Protein AF-B8BYK5-F1 (afdb_monomer_lite)

Sequence (196 aa):
MEVLKSGDAPALVSNLEVMSLLQERMDARQSAETTANNGSDGNTNTNKKGGPFKNRDWIEQAVFDYLKSSPCGSGVKLEEMPSLVERLRRDPSRNTSGTDIQQGYGLTSAETLQVLNHLPTSLVELHVLIEDLENRPGLSYEGVEGSGEEKQTKFLEMISQFVGKEVDGTAVDGEGEEDAENAEMGVKDEPDAMEE

Organism: Thalassiosira pseudonana (NCBI:txid35128)

InterPro domains:
  IPR005574 RNA polymerase subunit Rpb4/RPC9 [PF03874] (13-160)
  IPR010997 HRDC-like superfamily [SSF47819] (11-162)
  IPR038324 Rpb4/RPC9 superfamily [G3DSA:1.20.1250.40] (14-161)
  IPR038846 DNA-directed RNA polymerase III subunit RPC9 [PTHR15561] (10-181)

Foldseek 3Di:
DDDPPPPDDDDDDALLRLLVVLVVVVVVVVVVVVVVVVPDPDDDPDPCPDDPCVVVNVVSVVSNVVSCPALSNAQADPVCLVVLLCQAQDQQVDDDDDDDDRGRQNDDPQLSRQCRRHVDLDPVVNCVSDPPQQPGVQQHDPDDPPPNVVSVVVVSCVSCVRSVHDRPDPDDDDDDDDDDDDDDDDDDDDDDDDDD

Radius of gyration: 28.23 Å; chains: 1; bounding box: 65×85×68 Å

pLDDT: mean 74.15, std 18.79, range [33.53, 95.94]

Secondary structure (DSSP, 8-state):
------SSPPPP--HHHHHHHHHHHHHHHHHHHHHHHHT--S-------S-TTHHHHHHHHHHHHHHHHSGGGSS--GGGHHHHHHHHHS-TT---SSS---------HHHHHHHHHH---SHHHHHHHSTTGGG-TTT--TT-TTHHHHHHHHHHHHHHHHHT--------------------------------

Structure (mmCIF, N/CA/C/O backbone):
data_AF-B8BYK5-F1
#
_entry.id   AF-B8BYK5-F1
#
loop_
_atom_site.group_PDB
_atom_site.id
_atom_site.type_symbol
_atom_site.label_atom_id
_atom_site.label_alt_id
_atom_site.label_comp_id
_atom_site.label_asym_id
_atom_site.label_entity_id
_atom_site.label_seq_id
_atom_site.pdbx_PDB_ins_code
_atom_site.Cartn_x
_atom_site.Cartn_y
_atom_site.Cartn_z
_atom_site.occupancy
_atom_site.B_iso_or_equiv
_atom_site.auth_seq_id
_atom_site.auth_comp_id
_atom_site.auth_asym_id
_atom_site.auth_atom_id
_atom_site.pdbx_PDB_model_num
ATOM 1 N N . MET A 1 1 ? -30.046 13.315 3.981 1.00 59.53 1 MET A N 1
ATOM 2 C CA . MET A 1 1 ? -28.725 13.917 3.722 1.00 59.53 1 MET A CA 1
ATOM 3 C C . MET A 1 1 ? -28.576 13.989 2.220 1.00 59.53 1 MET A C 1
ATOM 5 O O . MET A 1 1 ? -28.654 12.945 1.586 1.00 59.53 1 MET A O 1
ATOM 9 N N . GLU A 1 2 ? -28.464 15.187 1.657 1.00 78.50 2 GLU A N 1
ATOM 10 C CA . GLU A 1 2 ? -28.102 15.330 0.247 1.00 78.50 2 GLU A CA 1
ATOM 11 C C . GLU A 1 2 ? -26.586 15.214 0.130 1.00 78.50 2 GLU A C 1
ATOM 13 O O . GLU A 1 2 ? -25.847 15.870 0.865 1.00 78.50 2 GLU A O 1
ATOM 18 N N . VAL A 1 3 ? -26.125 14.340 -0.762 1.00 74.25 3 VAL A N 1
ATOM 19 C CA . VAL A 1 3 ? -24.709 14.265 -1.110 1.00 74.25 3 VAL A CA 1
ATOM 20 C C . VAL A 1 3 ? -24.430 15.470 -1.993 1.00 74.25 3 VAL A C 1
ATOM 22 O O . VAL A 1 3 ? -24.869 15.517 -3.145 1.00 74.25 3 VAL A O 1
ATOM 25 N N . LEU A 1 4 ? -23.746 16.467 -1.437 1.00 76.88 4 LEU A N 1
ATOM 26 C CA . LEU A 1 4 ? -23.234 17.574 -2.231 1.00 76.88 4 LEU A CA 1
ATOM 27 C C . LEU A 1 4 ? -22.309 16.968 -3.286 1.00 76.88 4 LEU A C 1
ATOM 29 O O . LEU A 1 4 ? -21.366 16.253 -2.950 1.00 76.88 4 LEU A O 1
ATOM 33 N N . LYS A 1 5 ? -22.608 17.204 -4.566 1.00 64.38 5 LYS A N 1
ATOM 34 C CA . LYS A 1 5 ? -21.700 16.852 -5.657 1.00 64.38 5 LYS A CA 1
ATOM 35 C C . LYS A 1 5 ? -20.471 17.744 -5.523 1.00 64.38 5 LYS A C 1
ATOM 37 O O . LYS A 1 5 ? -20.452 18.849 -6.057 1.00 64.38 5 LYS A O 1
ATOM 42 N N . SER A 1 6 ? -19.479 17.289 -4.770 1.00 59.72 6 SER A N 1
ATOM 43 C CA . SER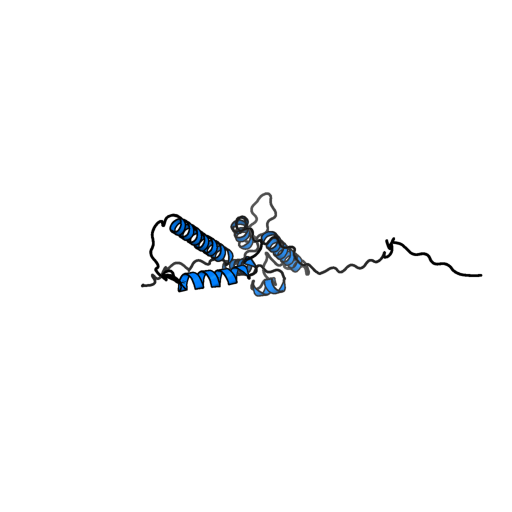 A 1 6 ? -18.146 17.869 -4.805 1.00 59.72 6 SER A CA 1
ATOM 44 C C . SER A 1 6 ? -17.667 17.737 -6.249 1.00 59.72 6 SER A C 1
ATOM 46 O O . SER A 1 6 ? -17.565 16.629 -6.764 1.00 59.72 6 SER A O 1
ATOM 48 N N . GLY A 1 7 ? -17.465 18.862 -6.936 1.00 58.97 7 GLY A N 1
ATOM 49 C CA . GLY A 1 7 ? -16.868 18.876 -8.276 1.00 58.97 7 GLY A CA 1
ATOM 50 C C . GLY A 1 7 ? -15.409 18.405 -8.283 1.00 58.97 7 GLY A C 1
ATOM 51 O O . GLY A 1 7 ? -14.837 18.244 -9.356 1.00 58.97 7 GLY A O 1
ATOM 52 N N . ASP A 1 8 ? -14.833 18.173 -7.102 1.00 62.81 8 ASP A N 1
ATOM 53 C CA . ASP A 1 8 ? -13.519 17.579 -6.913 1.00 62.81 8 ASP A CA 1
ATOM 54 C C . ASP A 1 8 ? -13.576 16.056 -7.011 1.00 62.81 8 ASP A C 1
ATOM 56 O O . ASP A 1 8 ? -14.486 15.401 -6.490 1.00 62.81 8 ASP A O 1
ATOM 60 N N . ALA A 1 9 ? -12.561 15.490 -7.664 1.00 62.94 9 ALA A N 1
ATOM 61 C CA . ALA A 1 9 ? -12.355 14.052 -7.677 1.00 62.94 9 ALA A CA 1
ATOM 62 C C . ALA A 1 9 ? -12.242 13.536 -6.227 1.00 62.94 9 ALA A C 1
ATOM 64 O O . ALA A 1 9 ? -11.541 14.152 -5.417 1.00 62.94 9 ALA A O 1
ATOM 65 N N . PRO A 1 10 ? -12.918 12.428 -5.874 1.00 71.50 10 PRO A N 1
ATOM 66 C CA . PRO A 1 10 ? -12.808 11.850 -4.543 1.00 71.50 10 PRO A CA 1
ATOM 67 C C . PRO A 1 10 ? -11.343 11.540 -4.224 1.00 71.50 10 PRO A C 1
ATOM 69 O O . PRO A 1 10 ? -10.622 10.975 -5.049 1.00 71.50 10 PRO A O 1
ATOM 72 N N . ALA A 1 11 ? -10.906 11.928 -3.025 1.00 81.50 11 ALA A N 1
ATOM 73 C CA . ALA A 1 11 ? -9.552 11.659 -2.570 1.00 81.50 11 ALA A CA 1
ATOM 74 C C . ALA A 1 11 ? -9.340 10.146 -2.434 1.00 81.50 11 ALA A C 1
ATOM 76 O O . ALA A 1 11 ? -10.135 9.448 -1.802 1.00 81.50 11 ALA A O 1
ATOM 77 N N . LEU A 1 12 ? -8.259 9.651 -3.032 1.00 85.62 12 LEU A N 1
ATOM 78 C CA . LEU A 1 12 ? -7.800 8.284 -2.835 1.00 85.62 12 LEU A CA 1
ATOM 79 C C . LEU A 1 12 ? -7.109 8.190 -1.474 1.00 85.62 12 LEU A C 1
ATOM 81 O O . LEU A 1 12 ? -6.233 9.002 -1.183 1.00 85.62 12 LEU A O 1
ATOM 85 N N . VAL A 1 13 ? -7.504 7.207 -0.667 1.00 90.12 13 VAL A N 1
ATOM 86 C CA . VAL A 1 13 ? -6.968 6.973 0.680 1.00 90.12 13 VAL A CA 1
ATOM 87 C C . VAL A 1 13 ? -6.396 5.561 0.733 1.00 90.12 13 VAL A C 1
ATOM 89 O O . VAL A 1 13 ? -7.039 4.615 0.272 1.00 90.12 13 VAL A O 1
ATOM 92 N N . SER A 1 14 ? -5.184 5.422 1.261 1.00 91.88 14 SER A N 1
ATOM 93 C CA . SER A 1 14 ? -4.499 4.137 1.403 1.00 91.88 14 SER A CA 1
ATOM 94 C C . SER A 1 14 ? -5.041 3.310 2.570 1.00 91.88 14 SER A C 1
ATOM 96 O O . SER A 1 14 ? -5.556 3.834 3.560 1.00 91.88 14 SER A O 1
ATOM 98 N N . ASN A 1 15 ? -4.864 1.992 2.482 1.00 93.62 15 ASN A N 1
ATOM 99 C CA . ASN A 1 15 ? -5.200 1.047 3.547 1.00 93.62 15 ASN A CA 1
ATOM 100 C C . ASN A 1 15 ? -4.481 1.385 4.862 1.00 93.62 15 ASN A C 1
ATOM 102 O O . ASN A 1 15 ? -5.062 1.238 5.936 1.00 93.62 15 ASN A O 1
ATOM 106 N N . LEU A 1 16 ? -3.243 1.883 4.779 1.00 91.00 16 LEU A N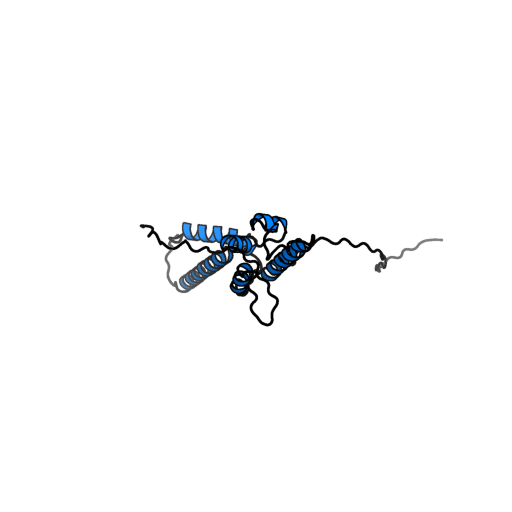 1
ATOM 107 C CA . LEU A 1 16 ? -2.443 2.314 5.928 1.00 91.00 16 LEU A CA 1
ATOM 108 C C . LEU A 1 16 ? -3.062 3.521 6.641 1.00 91.00 16 LEU A C 1
ATOM 110 O O . LEU A 1 16 ? -3.216 3.500 7.861 1.00 91.00 16 LEU A O 1
ATOM 114 N N . GLU A 1 17 ? -3.468 4.544 5.886 1.00 90.81 17 GLU A N 1
ATOM 115 C CA . GLU A 1 17 ? -4.123 5.736 6.436 1.00 90.81 17 GLU A CA 1
ATOM 116 C C . GLU A 1 17 ? -5.463 5.383 7.084 1.00 90.81 17 GLU A C 1
ATOM 118 O O . GLU A 1 17 ? -5.752 5.831 8.194 1.00 90.81 17 GLU A O 1
ATOM 123 N N . VAL A 1 18 ? -6.265 4.533 6.430 1.00 93.75 18 VAL A N 1
ATOM 124 C CA . VAL A 1 18 ? -7.535 4.055 6.998 1.00 93.75 18 VAL A CA 1
ATOM 125 C C . VAL A 1 18 ? -7.287 3.279 8.289 1.00 93.75 18 VAL A C 1
ATOM 127 O O . VAL A 1 18 ? -7.974 3.515 9.281 1.00 93.75 18 VAL A O 1
ATOM 130 N N . MET A 1 19 ? -6.299 2.383 8.310 1.00 93.00 19 MET A N 1
ATOM 131 C CA . MET A 1 19 ? -5.961 1.602 9.499 1.00 93.00 19 MET A CA 1
ATOM 132 C C . MET A 1 19 ? -5.510 2.498 10.660 1.00 93.00 19 MET A C 1
ATOM 134 O O . MET A 1 19 ? -5.990 2.320 11.780 1.00 93.00 19 MET A O 1
ATOM 138 N N . SER A 1 20 ? -4.641 3.479 10.395 1.00 91.12 20 SER A N 1
ATOM 139 C CA . SER A 1 20 ? -4.172 4.451 11.392 1.00 91.12 20 SER A CA 1
ATOM 140 C C . SER A 1 20 ? -5.330 5.276 11.963 1.00 91.12 20 SER A C 1
ATOM 142 O O . SER A 1 20 ? -5.499 5.351 13.181 1.00 91.12 20 SER A O 1
ATOM 144 N N . LEU A 1 21 ? -6.203 5.794 11.094 1.00 93.50 21 LEU A N 1
ATOM 145 C CA . LEU A 1 21 ? -7.376 6.568 11.498 1.00 93.50 21 LEU A CA 1
ATOM 146 C C . LEU A 1 21 ? -8.371 5.733 12.317 1.00 93.50 21 LEU A C 1
ATOM 148 O O . LEU A 1 21 ? -8.957 6.228 13.280 1.00 93.50 21 LEU A O 1
ATOM 152 N N . LEU A 1 22 ? -8.590 4.467 11.951 1.00 94.44 22 LEU A N 1
ATOM 153 C CA . LEU A 1 22 ? -9.459 3.570 12.714 1.00 94.44 22 LEU A CA 1
ATOM 154 C C . LEU A 1 22 ? -8.871 3.263 14.096 1.00 94.44 22 LEU A C 1
ATOM 156 O O . LEU A 1 22 ? -9.612 3.321 15.078 1.00 94.44 22 LEU A O 1
ATOM 160 N N . GLN A 1 23 ? -7.564 3.002 14.187 1.00 92.62 23 GLN A N 1
ATOM 161 C CA . GLN A 1 23 ? -6.866 2.777 15.457 1.00 92.62 23 GLN A CA 1
ATOM 162 C C . GLN A 1 23 ? -7.016 3.985 16.391 1.00 92.62 23 GLN A C 1
ATOM 164 O O . GLN A 1 23 ? -7.536 3.834 17.497 1.00 92.62 23 GLN A O 1
ATOM 169 N N . GLU A 1 24 ? -6.687 5.191 15.914 1.00 93.38 24 GLU A N 1
ATOM 170 C CA . GLU A 1 24 ? -6.814 6.432 16.692 1.00 93.38 24 GLU A CA 1
ATOM 171 C C . GLU A 1 24 ? -8.245 6.624 17.221 1.00 93.38 24 GLU A C 1
ATOM 173 O O . GLU A 1 24 ? -8.469 6.925 18.397 1.00 93.38 24 GLU A O 1
ATOM 178 N N . ARG A 1 25 ? -9.249 6.397 16.365 1.00 91.81 25 ARG A N 1
ATOM 179 C CA . ARG A 1 25 ? -10.658 6.565 16.741 1.00 91.81 25 ARG A CA 1
ATOM 180 C C . ARG A 1 25 ? -11.142 5.529 17.746 1.00 91.81 25 ARG A C 1
ATOM 182 O O . ARG A 1 25 ? -12.018 5.856 18.551 1.00 91.81 25 ARG A O 1
ATOM 189 N N . MET A 1 26 ? -10.646 4.297 17.690 1.00 89.81 26 MET A N 1
ATOM 190 C CA . MET A 1 26 ? -10.975 3.270 18.678 1.00 89.81 26 MET A CA 1
ATOM 191 C C . MET A 1 26 ? -10.317 3.579 20.028 1.00 89.81 26 MET A C 1
ATOM 193 O O . MET A 1 26 ? -11.011 3.551 21.047 1.00 89.81 26 MET A O 1
ATOM 197 N N . ASP A 1 27 ? -9.044 3.978 20.035 1.00 90.69 27 ASP A N 1
ATOM 198 C CA . ASP A 1 27 ? -8.289 4.304 21.254 1.00 90.69 27 ASP A CA 1
ATOM 199 C C . ASP A 1 27 ? -8.865 5.524 21.984 1.00 90.69 27 ASP A C 1
ATOM 201 O O . ASP A 1 27 ? -9.060 5.513 23.207 1.00 90.69 27 ASP A O 1
ATOM 205 N N . ALA A 1 28 ? -9.239 6.565 21.235 1.00 89.06 28 ALA A N 1
ATOM 206 C CA . ALA A 1 28 ? -9.895 7.752 21.782 1.00 89.06 28 ALA A CA 1
ATOM 207 C C . ALA A 1 28 ? -11.232 7.420 22.474 1.00 89.06 28 ALA A C 1
ATOM 209 O O . ALA A 1 28 ? -11.630 8.081 23.434 1.00 89.06 28 ALA A O 1
ATOM 210 N N . ARG A 1 29 ? -11.942 6.379 22.018 1.00 86.06 29 ARG A N 1
ATOM 211 C CA . ARG A 1 29 ? -13.198 5.946 22.649 1.00 86.06 29 ARG A CA 1
ATOM 212 C C . ARG A 1 29 ? -12.964 5.071 23.868 1.00 86.06 29 ARG A C 1
ATOM 214 O O . ARG A 1 29 ? -13.621 5.285 24.883 1.00 86.06 29 ARG A O 1
ATOM 221 N N . GLN A 1 30 ? -12.033 4.123 23.785 1.00 82.81 30 GLN A N 1
ATOM 222 C CA . GLN A 1 30 ? -11.699 3.253 24.915 1.00 82.81 30 GLN A CA 1
ATOM 223 C C . GLN A 1 30 ? -11.181 4.062 26.112 1.00 82.81 30 GLN A C 1
ATOM 225 O O . GLN A 1 30 ? -11.569 3.809 27.255 1.00 82.81 30 GLN A O 1
ATOM 230 N N . SER A 1 31 ? -10.363 5.085 25.856 1.00 81.12 31 SER A N 1
ATOM 231 C CA . SER A 1 31 ? -9.898 6.012 26.894 1.00 81.12 31 SER A CA 1
ATOM 232 C C . SER A 1 31 ? -11.051 6.806 27.521 1.00 81.12 31 SER A C 1
ATOM 234 O O . SER A 1 31 ? -11.165 6.841 28.747 1.00 81.12 31 SER A O 1
ATOM 236 N N . ALA A 1 32 ? -11.965 7.355 26.714 1.00 80.38 32 ALA A N 1
ATOM 237 C CA . ALA A 1 32 ? -13.136 8.084 27.209 1.00 80.38 32 ALA A CA 1
ATOM 238 C C . ALA A 1 32 ? -14.094 7.209 28.046 1.00 80.38 32 ALA A C 1
ATOM 240 O O . ALA A 1 32 ? -14.617 7.663 29.066 1.00 80.38 32 ALA A O 1
ATOM 241 N N . GLU A 1 33 ? -14.307 5.951 27.653 1.00 73.56 33 GLU A N 1
ATOM 242 C CA . GLU A 1 33 ? -15.153 4.999 28.387 1.00 73.56 33 GLU A CA 1
ATOM 243 C C . GLU A 1 33 ? -14.514 4.576 29.720 1.00 73.56 33 GLU A C 1
ATOM 245 O O . GLU A 1 33 ? -15.190 4.502 30.748 1.00 73.56 33 GLU A O 1
ATOM 250 N N . THR A 1 34 ? -13.191 4.399 29.739 1.00 69.75 34 THR A N 1
ATOM 251 C CA . THR A 1 34 ? -12.434 4.103 30.965 1.00 69.75 34 THR A CA 1
ATOM 252 C C . THR A 1 34 ? -12.499 5.267 31.962 1.00 69.75 34 THR A C 1
ATOM 254 O O . THR A 1 34 ? -12.706 5.052 33.157 1.00 69.75 34 THR A O 1
ATOM 257 N N . THR A 1 35 ? -12.391 6.515 31.491 1.00 68.25 35 THR A N 1
ATOM 258 C CA . THR A 1 35 ? -12.529 7.708 32.344 1.00 68.25 35 THR A CA 1
ATOM 259 C C . THR A 1 35 ? -13.953 7.877 32.883 1.00 68.25 35 THR A C 1
ATOM 261 O O . THR A 1 35 ? -14.121 8.240 34.046 1.00 68.25 35 THR A O 1
ATOM 264 N N . ALA A 1 36 ? -14.980 7.575 32.083 1.00 64.00 36 ALA A N 1
ATOM 265 C CA . ALA A 1 36 ? -16.376 7.657 32.515 1.00 64.00 36 ALA A CA 1
ATOM 266 C C . ALA A 1 36 ? -16.729 6.616 33.595 1.00 64.00 36 ALA A C 1
ATOM 268 O O . ALA A 1 36 ? -17.476 6.923 34.524 1.00 64.00 36 ALA A O 1
ATOM 269 N N . ASN A 1 37 ? -16.160 5.410 33.512 1.00 59.97 37 ASN A N 1
ATOM 270 C CA . ASN A 1 37 ? -16.428 4.335 34.471 1.00 59.97 37 ASN A CA 1
ATOM 271 C C . ASN A 1 37 ? -15.722 4.536 35.824 1.00 59.97 37 ASN A C 1
ATOM 273 O O . ASN A 1 37 ? -16.251 4.112 36.849 1.00 59.97 37 ASN A O 1
ATOM 277 N N . ASN A 1 38 ? -14.580 5.233 35.859 1.00 59.38 38 ASN A N 1
ATOM 278 C CA . ASN A 1 38 ? -13.839 5.504 37.100 1.00 59.38 38 ASN A CA 1
ATOM 279 C C . ASN A 1 38 ? -14.368 6.708 37.910 1.00 59.38 38 ASN A C 1
ATOM 281 O O . ASN A 1 38 ? -13.933 6.909 39.040 1.00 59.38 38 ASN A O 1
ATOM 285 N N . GLY A 1 39 ? -15.288 7.511 37.360 1.00 52.62 39 GLY A N 1
ATOM 286 C CA . GLY A 1 39 ? -15.872 8.687 38.027 1.00 52.62 39 GLY A CA 1
ATOM 287 C C . GLY A 1 39 ? -17.288 8.492 38.588 1.00 52.62 39 GLY A C 1
ATOM 288 O O . GLY A 1 39 ? -17.878 9.448 39.084 1.00 52.62 39 GLY A O 1
ATOM 289 N N . SER A 1 40 ? -17.859 7.290 38.485 1.00 51.84 40 SER A N 1
ATOM 290 C CA . SER A 1 40 ? -19.266 7.017 38.804 1.00 51.84 40 SER A CA 1
ATOM 291 C C . SER A 1 40 ? -19.429 6.300 40.153 1.00 51.84 40 SER A C 1
ATOM 293 O O . SER A 1 40 ? -19.775 5.118 40.209 1.00 51.84 40 SER A O 1
ATOM 295 N N . ASP A 1 41 ? -19.253 7.039 41.249 1.00 51.75 41 ASP A N 1
ATOM 296 C CA . ASP A 1 41 ? -19.881 6.705 42.533 1.00 51.75 41 ASP A CA 1
ATOM 297 C C . ASP A 1 41 ? -21.398 6.915 42.390 1.00 51.75 41 ASP A C 1
ATOM 299 O O . ASP A 1 41 ? -21.893 8.042 42.417 1.00 51.75 41 ASP A O 1
ATOM 303 N N . GLY A 1 42 ? -22.158 5.834 42.197 1.00 46.53 42 GLY A N 1
ATOM 304 C CA . GLY A 1 42 ? -23.620 5.901 42.252 1.00 46.53 42 GLY A CA 1
ATOM 305 C C . GLY A 1 42 ? -24.349 5.081 41.199 1.00 46.53 42 GLY A C 1
ATOM 306 O O . GLY A 1 42 ? -24.753 5.587 40.158 1.00 46.53 42 GLY A O 1
ATOM 307 N N . ASN A 1 43 ? -24.592 3.817 41.541 1.00 57.00 43 ASN A N 1
ATOM 308 C CA . ASN A 1 43 ? -25.859 3.115 41.328 1.00 57.00 43 ASN A CA 1
ATOM 309 C C . ASN A 1 43 ? -26.749 3.621 40.171 1.00 57.00 43 ASN A C 1
ATOM 311 O O . ASN A 1 43 ? -27.673 4.397 40.394 1.00 57.00 43 ASN A O 1
ATOM 315 N N . THR A 1 44 ? -26.573 3.076 38.967 1.00 43.72 44 THR A N 1
ATOM 316 C CA . THR A 1 44 ? -27.719 2.752 38.105 1.00 43.72 44 THR A CA 1
ATOM 317 C C . THR A 1 44 ? -27.418 1.505 37.281 1.00 43.72 44 THR A C 1
ATOM 319 O O . THR A 1 44 ? -26.720 1.530 36.271 1.00 43.72 44 THR A O 1
ATOM 322 N N . ASN A 1 45 ? -28.018 0.395 37.713 1.00 50.06 45 ASN A N 1
ATOM 323 C CA . ASN A 1 45 ? -28.294 -0.774 36.887 1.00 50.06 45 ASN A CA 1
ATOM 324 C C . ASN A 1 45 ? -29.086 -0.332 35.643 1.00 50.06 45 ASN A C 1
ATOM 326 O O . ASN A 1 45 ? -30.316 -0.320 35.646 1.00 50.06 45 ASN A O 1
ATOM 330 N N . THR A 1 46 ? -28.403 0.033 34.559 1.00 45.56 46 THR A N 1
ATOM 331 C CA . THR A 1 46 ? -29.014 0.015 33.232 1.00 45.56 46 THR A CA 1
ATOM 332 C C . THR A 1 46 ? -28.201 -0.898 32.344 1.00 45.56 46 THR A C 1
ATOM 334 O O . THR A 1 46 ? -27.034 -0.677 32.042 1.00 45.56 46 THR A O 1
ATOM 337 N N . ASN A 1 47 ? -28.868 -1.973 31.954 1.00 46.41 47 ASN A N 1
ATOM 338 C CA . ASN A 1 47 ? -28.420 -3.038 31.080 1.00 46.41 47 ASN A CA 1
ATOM 339 C C . ASN A 1 47 ? -28.241 -2.509 29.637 1.00 46.41 47 ASN A C 1
ATOM 341 O O . ASN A 1 47 ? -28.855 -3.004 28.695 1.00 46.41 47 ASN A O 1
ATOM 345 N N . LYS A 1 48 ? -27.444 -1.452 29.435 1.00 52.34 48 LYS A N 1
ATOM 346 C CA . LYS A 1 48 ? -27.090 -0.924 28.114 1.00 52.34 48 LYS A CA 1
ATOM 347 C C . LYS A 1 48 ? -25.915 -1.729 27.573 1.00 52.34 48 LYS A C 1
ATOM 349 O O . LYS A 1 48 ? -24.801 -1.239 27.458 1.00 52.34 48 LYS A O 1
ATOM 354 N N . LYS A 1 49 ? -26.178 -2.985 27.204 1.00 53.16 49 LYS A N 1
ATOM 355 C CA . LYS A 1 49 ? -25.240 -3.867 26.479 1.00 53.16 49 LYS A CA 1
ATOM 356 C C . LYS A 1 49 ? -25.038 -3.398 25.025 1.00 53.16 49 LYS A C 1
ATOM 358 O O . LYS A 1 49 ? -25.176 -4.158 24.065 1.00 53.16 49 LYS A O 1
ATOM 363 N N . GLY A 1 50 ? -24.835 -2.101 24.829 1.00 56.91 50 GLY A N 1
ATOM 364 C CA . GLY A 1 50 ? -24.901 -1.490 23.522 1.00 56.91 50 GLY A CA 1
ATOM 365 C C . GLY A 1 50 ? -24.935 0.013 23.519 1.00 56.91 50 GLY A C 1
ATOM 366 O O . GLY A 1 50 ? -26.016 0.586 23.644 1.00 56.91 50 GLY A O 1
ATOM 367 N N . GLY A 1 51 ? -23.780 0.631 23.297 1.00 66.50 51 GLY A N 1
ATOM 368 C CA . GLY A 1 51 ? -23.726 2.035 22.926 1.00 66.50 51 GLY A CA 1
ATOM 369 C C . GLY A 1 51 ? -24.603 2.326 21.694 1.00 66.50 51 GLY A C 1
ATOM 370 O O . GLY A 1 51 ? -24.896 1.421 20.905 1.00 66.50 51 GLY A O 1
ATOM 371 N N . PRO A 1 52 ? -25.022 3.586 21.496 1.00 75.00 52 PRO A N 1
ATOM 372 C CA . PRO A 1 52 ? -25.900 4.000 20.394 1.00 75.00 52 PRO A CA 1
ATOM 373 C C . PRO A 1 52 ? -25.322 3.749 18.988 1.00 75.00 52 PRO A C 1
ATOM 375 O O . PRO A 1 52 ? -26.018 3.947 17.996 1.00 75.00 52 PRO A O 1
ATOM 378 N N . PHE A 1 53 ? -24.071 3.292 18.889 1.00 84.62 53 PHE A N 1
ATOM 379 C CA . PHE A 1 53 ? -23.320 3.161 17.647 1.00 84.62 53 PHE A CA 1
ATOM 380 C C . PHE A 1 53 ? -22.819 1.736 17.363 1.00 84.62 53 PHE A C 1
ATOM 382 O O . PHE A 1 53 ? -21.847 1.582 16.633 1.00 84.62 53 PHE A O 1
ATOM 389 N N . LYS A 1 54 ? -23.511 0.688 17.845 1.00 85.31 54 LYS A N 1
ATOM 390 C CA . LYS A 1 54 ? -23.122 -0.726 17.621 1.00 85.31 54 LYS A CA 1
ATOM 391 C C . LYS A 1 54 ? -22.705 -1.054 16.186 1.00 85.31 54 LYS A C 1
ATOM 393 O O . LYS A 1 54 ? -21.694 -1.711 15.986 1.00 85.31 54 LYS A O 1
ATOM 398 N N . ASN A 1 55 ? -23.484 -0.613 15.196 1.00 90.44 55 ASN A N 1
ATOM 399 C CA . ASN A 1 55 ? -23.200 -0.918 13.792 1.00 90.44 55 ASN A CA 1
ATOM 400 C C . ASN A 1 55 ? -21.929 -0.213 13.309 1.00 90.44 55 ASN A C 1
ATOM 402 O O . ASN A 1 55 ? -21.154 -0.808 12.575 1.00 90.44 55 ASN A O 1
ATOM 406 N N . ARG A 1 56 ? -21.700 1.035 13.740 1.00 91.25 56 ARG A N 1
ATOM 407 C CA . ARG A 1 56 ? -20.460 1.762 13.446 1.00 91.25 56 ARG A CA 1
ATOM 408 C C . ARG A 1 56 ? -19.278 1.031 14.065 1.00 91.25 56 ARG A C 1
ATOM 410 O O . ARG A 1 56 ? -18.322 0.754 13.361 1.00 91.25 56 ARG A O 1
ATOM 417 N N . ASP A 1 57 ? -19.368 0.714 15.353 1.00 89.44 57 ASP A N 1
ATOM 418 C CA . ASP A 1 57 ? -18.272 0.084 16.089 1.00 89.44 57 ASP A CA 1
ATOM 419 C C . ASP A 1 57 ? -17.952 -1.302 15.504 1.00 89.44 57 ASP A C 1
ATOM 421 O O . ASP A 1 57 ? -16.787 -1.651 15.354 1.00 89.44 57 ASP A O 1
ATOM 425 N N . TRP A 1 58 ? -18.976 -2.051 15.078 1.00 91.50 58 TRP A N 1
ATOM 426 C CA . TRP A 1 58 ? -18.798 -3.317 14.369 1.00 91.50 58 TRP A CA 1
ATOM 427 C C . TRP A 1 58 ? -18.129 -3.147 12.998 1.00 91.50 58 TRP A C 1
ATOM 429 O O . TRP A 1 58 ? -17.201 -3.890 12.702 1.00 91.50 58 TRP A O 1
ATOM 439 N N . ILE A 1 59 ? -18.557 -2.179 12.172 1.00 95.06 59 ILE A N 1
ATOM 440 C CA . ILE A 1 59 ? -17.931 -1.921 10.860 1.00 95.06 59 ILE A CA 1
ATOM 441 C C . ILE A 1 59 ? -16.476 -1.488 11.043 1.00 95.06 59 ILE A C 1
ATOM 443 O O . ILE A 1 59 ? -15.599 -2.003 10.358 1.00 95.06 59 ILE A O 1
ATOM 447 N N . GLU A 1 60 ? -16.218 -0.553 11.959 1.00 94.25 60 GLU A N 1
ATOM 448 C CA . GLU A 1 60 ? -14.870 -0.051 12.228 1.00 94.25 60 GLU A CA 1
ATOM 449 C C . GLU A 1 60 ? -13.952 -1.188 12.694 1.00 94.25 60 GLU A C 1
ATOM 451 O O . GLU A 1 60 ? -12.867 -1.335 12.139 1.00 94.25 60 GLU A O 1
ATOM 456 N N . GLN A 1 61 ? -14.411 -2.047 13.614 1.00 93.62 61 GLN A N 1
ATOM 457 C CA . GLN A 1 61 ? -13.651 -3.219 14.054 1.00 93.62 61 GLN A CA 1
ATOM 458 C C . GLN A 1 61 ? -13.432 -4.224 12.916 1.00 93.62 61 GLN A C 1
ATOM 460 O O . GLN A 1 61 ? -12.311 -4.669 12.710 1.00 93.62 61 GLN A O 1
ATOM 465 N N . ALA A 1 62 ? -14.469 -4.553 12.141 1.00 95.75 62 ALA A N 1
ATOM 466 C CA . ALA A 1 62 ? -14.369 -5.534 11.061 1.00 95.75 62 ALA A CA 1
ATOM 467 C C . ALA A 1 62 ? -13.399 -5.088 9.955 1.00 95.75 62 ALA A C 1
ATOM 469 O O . ALA A 1 62 ? -12.590 -5.883 9.479 1.00 95.75 62 ALA A O 1
ATOM 470 N N . VAL A 1 63 ? -13.459 -3.812 9.557 1.00 95.94 63 VAL A N 1
ATOM 471 C CA . VAL A 1 63 ? -12.522 -3.237 8.581 1.00 95.94 63 VAL A CA 1
ATOM 472 C C . VAL A 1 63 ? -11.114 -3.217 9.157 1.00 95.94 63 VAL A C 1
ATOM 474 O O . VAL A 1 63 ? -10.162 -3.583 8.474 1.00 95.94 63 VAL A O 1
ATOM 477 N N . PHE A 1 64 ? -10.971 -2.821 10.416 1.00 94.62 64 PHE A N 1
ATOM 478 C CA . PHE A 1 64 ? -9.677 -2.772 11.069 1.00 94.62 64 PHE A CA 1
ATOM 479 C C . PHE A 1 64 ? -9.019 -4.155 11.194 1.00 94.62 64 PHE A C 1
ATOM 481 O O . PHE A 1 64 ? -7.839 -4.297 10.881 1.00 94.62 64 PHE A O 1
ATOM 488 N N . ASP A 1 65 ? -9.780 -5.182 11.574 1.00 94.75 65 ASP A N 1
ATOM 489 C CA . ASP A 1 65 ? -9.303 -6.565 11.664 1.00 94.75 65 ASP A CA 1
ATOM 490 C C . ASP A 1 65 ? -8.871 -7.093 10.291 1.00 94.75 65 ASP A C 1
ATOM 492 O O . ASP A 1 65 ? -7.810 -7.707 10.161 1.00 94.75 65 ASP A O 1
ATOM 496 N N . TYR A 1 66 ? -9.648 -6.785 9.246 1.00 95.38 66 TYR A N 1
ATOM 497 C CA . TYR A 1 66 ? -9.273 -7.093 7.868 1.00 95.38 66 TYR A CA 1
ATOM 498 C C . TYR A 1 66 ? -7.941 -6.430 7.487 1.00 95.38 66 TYR A C 1
ATOM 500 O O . TYR A 1 66 ? -7.025 -7.110 7.023 1.00 95.38 66 TYR A O 1
ATOM 508 N N . LEU A 1 67 ? -7.792 -5.127 7.739 1.00 93.81 67 LEU A N 1
ATOM 509 C CA . LEU A 1 67 ? -6.571 -4.384 7.415 1.00 93.81 67 LEU A CA 1
ATOM 510 C C . LEU A 1 67 ? -5.357 -4.888 8.207 1.00 93.81 67 LEU A C 1
ATOM 512 O O . LEU A 1 67 ? -4.277 -5.019 7.633 1.00 93.81 67 LEU A O 1
ATOM 516 N N . LYS A 1 68 ? -5.531 -5.264 9.478 1.00 91.62 68 LYS A N 1
ATOM 517 C CA . LYS A 1 68 ? -4.478 -5.894 10.289 1.00 91.62 68 LYS A CA 1
ATOM 518 C C . LYS A 1 68 ? -4.009 -7.235 9.736 1.00 91.62 68 LYS A C 1
ATOM 520 O O . LYS A 1 68 ? -2.831 -7.554 9.853 1.00 91.62 68 LYS A O 1
ATOM 525 N N . SER A 1 69 ? -4.916 -8.016 9.153 1.00 91.69 69 SER A N 1
ATOM 526 C CA . SER A 1 69 ? -4.570 -9.286 8.501 1.00 91.69 69 SER A CA 1
ATOM 527 C C . SER A 1 69 ? -3.957 -9.114 7.105 1.00 91.69 69 SER A C 1
ATOM 529 O O . SER A 1 69 ? -3.416 -10.067 6.550 1.00 91.69 69 SER A O 1
ATOM 531 N N . SER A 1 70 ? -4.044 -7.910 6.532 1.00 90.12 70 SER A N 1
ATOM 532 C CA . SER A 1 70 ? -3.511 -7.594 5.207 1.00 90.12 70 SER A CA 1
ATOM 533 C C . SER A 1 70 ? -1.994 -7.336 5.242 1.00 90.12 70 SER A C 1
ATOM 535 O O . SER A 1 70 ? -1.437 -7.096 6.318 1.00 90.12 70 SER A O 1
ATOM 537 N N . PRO A 1 71 ? -1.311 -7.300 4.081 1.00 86.81 71 PRO A N 1
ATOM 538 C CA . PRO A 1 71 ? 0.116 -6.975 4.005 1.00 86.81 71 PRO A CA 1
ATOM 539 C C . PRO A 1 71 ? 0.496 -5.659 4.702 1.00 86.81 71 PRO A C 1
ATOM 541 O O . PRO A 1 71 ? 1.577 -5.561 5.280 1.00 86.81 71 PRO A O 1
ATOM 544 N N . CYS A 1 72 ? -0.408 -4.671 4.711 1.00 84.31 72 CYS A N 1
ATOM 545 C CA . CYS A 1 72 ? -0.211 -3.369 5.353 1.00 84.31 72 CYS A CA 1
ATOM 546 C C . CYS A 1 72 ? -0.219 -3.424 6.892 1.00 84.31 72 CYS A C 1
ATOM 548 O O . CYS A 1 72 ? 0.173 -2.454 7.536 1.00 84.31 72 CYS A O 1
ATOM 550 N N . GLY A 1 73 ? -0.688 -4.522 7.493 1.00 80.00 73 GLY A N 1
ATOM 551 C CA . GLY A 1 73 ? -0.895 -4.647 8.938 1.00 80.00 73 GLY A CA 1
ATOM 552 C C . GLY A 1 73 ? 0.372 -4.882 9.765 1.00 80.00 73 GLY A C 1
ATOM 553 O O . GLY A 1 73 ? 0.317 -4.801 10.992 1.00 80.00 73 GLY A O 1
ATOM 554 N N . SER A 1 74 ? 1.515 -5.166 9.131 1.00 73.25 74 SER A N 1
ATOM 555 C CA . SER A 1 74 ? 2.755 -5.552 9.816 1.00 73.25 74 SER A CA 1
ATOM 556 C C . SER A 1 74 ? 3.952 -4.704 9.379 1.00 73.25 74 SER A C 1
ATOM 558 O O . SER A 1 74 ? 4.305 -4.731 8.204 1.00 73.25 74 SER A O 1
ATOM 560 N N . GLY A 1 75 ? 4.615 -4.030 10.326 1.00 74.25 75 GLY A N 1
ATOM 561 C CA . GLY A 1 75 ? 5.993 -3.531 10.165 1.00 74.25 75 GLY A CA 1
ATOM 562 C C . GLY A 1 75 ? 6.190 -2.281 9.303 1.00 74.25 75 GLY A C 1
ATOM 563 O O . GLY A 1 75 ? 7.322 -1.836 9.142 1.00 74.25 75 GLY A O 1
ATOM 564 N N . VAL A 1 76 ? 5.114 -1.692 8.778 1.00 82.38 76 VAL A N 1
ATOM 565 C CA . VAL A 1 76 ? 5.207 -0.536 7.882 1.00 82.38 76 VAL A CA 1
ATOM 566 C C . VAL A 1 76 ? 5.568 0.741 8.641 1.00 82.38 76 VAL A C 1
ATOM 568 O O . VAL A 1 76 ? 4.911 1.106 9.616 1.00 82.38 76 VAL A O 1
ATOM 571 N N . LYS A 1 77 ? 6.580 1.454 8.143 1.00 84.88 77 LYS A N 1
ATOM 572 C CA . LYS A 1 77 ? 7.026 2.744 8.680 1.00 84.88 77 LYS A CA 1
ATOM 573 C C . LYS A 1 77 ? 6.193 3.893 8.105 1.00 84.88 77 LYS A C 1
ATOM 575 O O . LYS A 1 77 ? 6.499 4.432 7.042 1.00 84.88 77 LYS A O 1
ATOM 580 N N . LEU A 1 78 ? 5.125 4.278 8.800 1.00 83.44 78 LEU A N 1
ATOM 581 C CA . LEU A 1 78 ? 4.193 5.337 8.374 1.00 83.44 78 LEU A CA 1
ATOM 582 C C . LEU A 1 78 ? 4.890 6.683 8.098 1.00 83.44 78 LEU A C 1
ATOM 584 O O . LEU A 1 78 ? 4.477 7.445 7.228 1.00 83.44 78 LEU A O 1
ATOM 588 N N . GLU A 1 79 ? 5.979 6.949 8.805 1.00 86.25 79 GLU A N 1
ATOM 589 C CA . GLU A 1 79 ? 6.779 8.171 8.776 1.00 86.25 79 GLU A CA 1
ATOM 590 C C . GLU A 1 79 ? 7.561 8.310 7.464 1.00 86.25 79 GLU A C 1
ATOM 592 O O . GLU A 1 79 ? 7.802 9.421 6.995 1.00 86.25 79 GLU A O 1
ATOM 597 N N . GLU A 1 80 ? 7.928 7.185 6.847 1.00 86.81 80 GLU A N 1
ATOM 598 C CA . GLU A 1 80 ? 8.639 7.140 5.566 1.00 86.81 80 GLU A CA 1
ATOM 599 C C . GLU A 1 80 ? 7.665 7.162 4.366 1.00 86.81 80 GLU A C 1
ATOM 601 O O . GLU A 1 80 ? 8.090 7.332 3.220 1.00 86.81 80 GLU A O 1
ATOM 606 N N . MET A 1 81 ? 6.350 7.036 4.606 1.00 86.69 81 MET A N 1
ATOM 607 C CA . MET A 1 81 ? 5.330 6.911 3.557 1.00 86.69 81 MET A CA 1
ATOM 608 C C . MET A 1 81 ? 5.289 8.110 2.592 1.00 86.69 81 MET A C 1
ATOM 610 O O . MET A 1 81 ? 5.223 7.875 1.382 1.00 86.69 81 MET A O 1
ATOM 614 N N . PRO A 1 82 ? 5.362 9.383 3.040 1.00 89.19 82 PRO A N 1
ATOM 615 C CA . PRO A 1 82 ? 5.358 10.521 2.118 1.00 89.19 82 PRO A CA 1
ATOM 616 C C . PRO A 1 82 ? 6.547 10.493 1.150 1.00 89.19 82 PRO A C 1
ATOM 618 O O . PRO A 1 82 ? 6.374 10.711 -0.050 1.00 89.19 82 PRO A O 1
ATOM 621 N N . SER A 1 83 ? 7.732 10.147 1.657 1.00 89.06 83 SER A N 1
ATOM 622 C CA . SER A 1 83 ? 8.958 10.021 0.866 1.00 89.06 83 SER A CA 1
ATOM 623 C C . SER A 1 83 ? 8.857 8.879 -0.147 1.00 89.06 83 SER A C 1
ATOM 625 O O . SER A 1 83 ? 9.266 9.028 -1.300 1.00 89.06 83 SER A O 1
ATOM 627 N N . LEU A 1 84 ? 8.259 7.751 0.254 1.00 89.00 84 LEU A N 1
ATOM 628 C CA . LEU A 1 84 ? 7.985 6.632 -0.644 1.00 89.00 84 LEU A CA 1
ATOM 6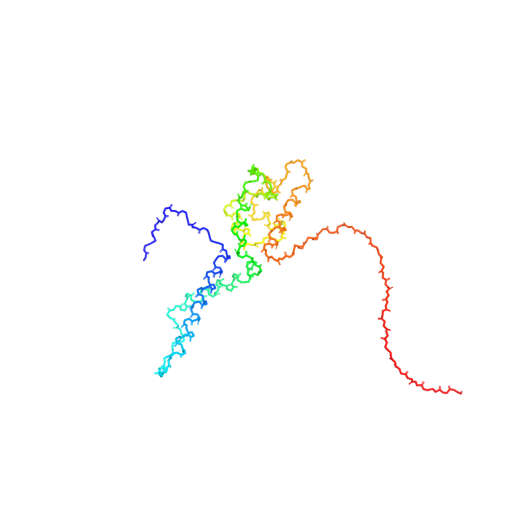29 C C . LEU A 1 84 ? 7.030 7.041 -1.773 1.00 89.00 84 LEU A C 1
ATOM 631 O O . LEU A 1 84 ? 7.327 6.804 -2.942 1.00 89.00 84 LEU A O 1
ATOM 635 N N . VAL A 1 85 ? 5.910 7.692 -1.448 1.00 90.19 85 VAL A N 1
ATOM 636 C CA . VAL A 1 85 ? 4.931 8.174 -2.439 1.00 90.19 85 VAL A CA 1
ATOM 637 C C . VAL A 1 85 ? 5.584 9.124 -3.438 1.00 90.19 85 VAL A C 1
ATOM 639 O O . VAL A 1 85 ? 5.349 9.008 -4.644 1.00 90.19 85 VAL A O 1
ATOM 642 N N . GLU A 1 86 ? 6.409 10.052 -2.953 1.00 90.06 86 GLU A N 1
ATOM 643 C CA . GLU A 1 86 ? 7.145 10.975 -3.811 1.00 90.06 86 GLU A CA 1
ATOM 644 C C . GLU A 1 86 ? 8.075 10.213 -4.760 1.00 90.06 86 GLU A C 1
ATOM 646 O O . GLU A 1 86 ? 8.045 10.450 -5.968 1.00 90.06 86 GLU A O 1
ATOM 651 N N . ARG A 1 87 ? 8.833 9.237 -4.251 1.00 89.62 87 ARG A N 1
ATOM 652 C CA . ARG A 1 87 ? 9.744 8.416 -5.057 1.00 89.62 87 ARG A CA 1
ATOM 653 C C . ARG A 1 87 ? 9.016 7.565 -6.102 1.00 89.62 87 ARG A C 1
ATOM 655 O O . ARG A 1 87 ? 9.462 7.503 -7.247 1.00 89.62 87 ARG A O 1
ATOM 662 N N . LEU A 1 88 ? 7.892 6.946 -5.741 1.00 90.62 88 LEU A N 1
ATOM 663 C CA . LEU A 1 88 ? 7.074 6.137 -6.654 1.00 90.62 88 LEU A CA 1
ATOM 664 C C . LEU A 1 88 ? 6.530 6.973 -7.817 1.00 90.62 88 LEU A C 1
ATOM 666 O O . LEU A 1 88 ? 6.587 6.543 -8.968 1.00 90.62 88 LEU A O 1
ATOM 670 N N . ARG A 1 89 ? 6.049 8.187 -7.532 1.00 90.75 89 ARG A N 1
ATOM 671 C CA . ARG A 1 89 ? 5.436 9.079 -8.532 1.00 90.75 89 ARG A CA 1
ATOM 672 C C . ARG A 1 89 ? 6.440 9.894 -9.335 1.00 90.75 89 ARG A C 1
ATOM 674 O O . ARG A 1 89 ? 6.097 10.419 -10.392 1.00 90.75 89 ARG A O 1
ATOM 681 N N . ARG A 1 90 ? 7.662 10.049 -8.830 1.00 88.56 90 ARG A N 1
ATOM 682 C CA . ARG A 1 90 ? 8.696 10.854 -9.474 1.00 88.56 90 ARG A CA 1
ATOM 683 C C . ARG A 1 90 ? 9.015 10.310 -10.861 1.00 88.56 90 ARG A C 1
ATOM 685 O O . ARG A 1 90 ? 9.272 9.123 -11.029 1.00 88.56 90 ARG A O 1
ATOM 692 N N . ASP A 1 91 ? 9.028 11.206 -11.839 1.00 83.25 91 ASP A N 1
ATOM 693 C CA . ASP A 1 91 ? 9.344 10.875 -13.224 1.00 83.25 91 ASP A CA 1
ATOM 694 C C . ASP A 1 91 ? 10.827 10.455 -13.357 1.00 83.25 91 ASP A C 1
ATOM 696 O O . ASP A 1 91 ? 11.706 11.222 -12.936 1.00 83.25 91 ASP A O 1
ATOM 700 N N . PRO A 1 92 ? 11.125 9.270 -13.929 1.00 77.19 92 PRO A N 1
ATOM 701 C CA . PRO A 1 92 ? 12.494 8.796 -14.137 1.00 77.19 92 PRO A CA 1
ATOM 702 C C . PRO A 1 92 ? 13.341 9.722 -15.023 1.00 77.19 92 PRO A C 1
ATOM 704 O O . PRO A 1 92 ? 14.564 9.726 -14.893 1.00 77.19 92 PRO A O 1
ATOM 707 N N . SER A 1 93 ? 12.736 10.526 -15.906 1.00 69.56 93 SER A N 1
ATOM 708 C CA . SER A 1 93 ? 13.464 11.427 -16.814 1.00 69.56 93 SER A CA 1
ATOM 709 C C . SER A 1 93 ? 13.857 12.767 -16.180 1.00 69.56 93 SER A C 1
ATOM 711 O O . SER A 1 93 ? 14.636 13.531 -16.758 1.00 69.56 93 SER A O 1
ATOM 713 N N . ARG A 1 94 ? 13.349 13.084 -14.983 1.00 65.38 94 ARG A N 1
ATOM 714 C CA . ARG A 1 94 ? 13.558 14.384 -14.333 1.00 65.38 94 ARG A CA 1
ATOM 715 C C . ARG A 1 94 ? 14.819 14.362 -13.457 1.00 65.38 94 ARG A C 1
ATOM 717 O O . ARG A 1 94 ? 14.745 14.295 -12.230 1.00 65.38 94 ARG A O 1
ATOM 724 N N . ASN A 1 95 ? 15.986 14.447 -14.100 1.00 53.97 95 ASN A N 1
ATOM 725 C CA . ASN A 1 95 ? 17.281 14.629 -13.434 1.00 53.97 95 ASN A CA 1
ATOM 726 C C . ASN A 1 95 ? 17.293 15.952 -12.650 1.00 53.97 95 ASN A C 1
ATOM 728 O O . ASN A 1 95 ? 17.406 17.028 -13.237 1.00 53.97 95 ASN A O 1
ATOM 732 N N . THR A 1 96 ? 17.196 15.890 -11.322 1.00 53.72 96 THR A N 1
ATOM 733 C CA . THR A 1 96 ? 17.543 17.040 -10.480 1.00 53.72 96 THR A CA 1
ATOM 734 C C . THR A 1 96 ? 19.035 16.992 -10.213 1.00 53.72 96 THR A C 1
ATOM 736 O O . THR A 1 96 ? 19.545 16.037 -9.633 1.00 53.72 96 THR A O 1
ATOM 739 N N . SER A 1 97 ? 19.726 18.017 -10.682 1.00 50.56 97 SER A N 1
ATOM 740 C CA . SER A 1 97 ? 21.151 18.248 -10.509 1.00 50.56 97 SER A CA 1
ATOM 741 C C . SER A 1 97 ? 21.589 18.102 -9.046 1.00 50.56 97 SER A C 1
ATOM 743 O O . SER A 1 97 ? 21.095 18.829 -8.191 1.00 50.56 97 SER A O 1
ATOM 745 N N . GLY A 1 98 ? 22.573 17.234 -8.797 1.00 49.91 98 GLY A N 1
ATOM 746 C CA . GLY A 1 98 ? 23.378 17.236 -7.572 1.00 49.91 98 GLY A CA 1
ATOM 747 C C . GLY A 1 98 ? 22.956 16.212 -6.517 1.00 49.91 98 GLY A C 1
ATOM 748 O O . GLY A 1 98 ? 22.012 16.434 -5.773 1.00 49.91 98 GLY A O 1
ATOM 749 N N . THR A 1 99 ? 23.733 15.126 -6.441 1.00 43.59 99 THR A N 1
ATOM 750 C CA . THR A 1 99 ? 23.959 14.306 -5.234 1.00 43.59 99 THR A CA 1
ATOM 751 C C . THR A 1 99 ? 22.717 13.736 -4.535 1.00 43.59 99 THR A C 1
ATOM 753 O O . THR A 1 99 ? 22.423 14.126 -3.416 1.00 43.59 99 THR A O 1
ATOM 756 N N . ASP A 1 100 ? 21.988 12.818 -5.172 1.00 43.91 100 ASP A N 1
ATOM 757 C CA . ASP A 1 100 ? 21.778 11.463 -4.630 1.00 43.91 100 ASP A CA 1
ATOM 758 C C . ASP A 1 100 ? 20.925 10.600 -5.569 1.00 43.91 100 ASP A C 1
ATOM 760 O O . ASP A 1 100 ? 20.022 11.059 -6.270 1.00 43.91 100 ASP A O 1
ATOM 764 N N . ILE A 1 101 ? 21.269 9.320 -5.604 1.00 51.00 101 ILE A N 1
ATOM 765 C CA . ILE A 1 101 ? 20.889 8.323 -6.606 1.00 51.00 101 ILE A CA 1
ATOM 766 C C . ILE A 1 101 ? 19.528 7.713 -6.233 1.00 51.00 101 ILE A C 1
ATOM 768 O O . ILE A 1 101 ? 19.435 6.550 -5.854 1.00 51.00 101 ILE A O 1
ATOM 772 N N . GLN A 1 102 ? 18.444 8.486 -6.306 1.00 57.69 102 GLN A N 1
ATOM 773 C CA . GLN A 1 102 ? 17.093 7.922 -6.200 1.00 57.69 102 GLN A CA 1
ATOM 774 C C . GLN A 1 102 ? 16.315 8.169 -7.489 1.00 57.69 102 GLN A C 1
ATOM 776 O O . GLN A 1 102 ? 15.642 9.184 -7.664 1.00 57.69 102 GLN A O 1
ATOM 781 N N . GLN A 1 103 ? 16.445 7.213 -8.414 1.00 70.25 103 GLN A N 1
ATOM 782 C CA . GLN A 1 103 ? 15.592 7.121 -9.595 1.00 70.25 103 GLN A CA 1
ATOM 783 C C . GLN A 1 103 ? 14.128 6.987 -9.152 1.00 70.25 103 GLN A C 1
ATOM 785 O O . GLN A 1 103 ? 13.809 6.208 -8.250 1.00 70.25 103 GLN A O 1
ATOM 790 N N . GLY A 1 104 ? 13.263 7.795 -9.764 1.00 81.19 104 GLY A N 1
ATOM 791 C CA . GLY A 1 104 ? 11.815 7.671 -9.632 1.00 81.19 104 GLY A CA 1
ATOM 792 C C . GLY A 1 104 ? 11.246 6.627 -10.592 1.00 81.19 104 GLY A C 1
ATOM 793 O O . GLY A 1 104 ? 11.908 6.249 -11.559 1.00 81.19 104 GLY A O 1
ATOM 794 N N . TYR A 1 105 ? 10.020 6.171 -10.335 1.00 87.69 105 TYR A N 1
ATOM 795 C CA . TYR A 1 105 ? 9.373 5.089 -11.098 1.00 87.69 105 TYR A CA 1
ATOM 796 C C . TYR A 1 105 ? 8.206 5.562 -11.985 1.00 87.69 105 TYR A C 1
ATOM 798 O O . TYR A 1 105 ? 7.687 4.800 -12.806 1.00 87.69 105 TYR A O 1
ATOM 806 N N . GLY A 1 106 ? 7.810 6.831 -11.855 1.00 88.62 106 GLY A N 1
ATOM 807 C CA . GLY A 1 106 ? 6.780 7.481 -12.663 1.00 88.62 106 GLY A CA 1
ATOM 808 C C . GLY A 1 106 ? 5.378 6.894 -12.501 1.00 88.62 106 GLY A C 1
ATOM 809 O O . GLY A 1 106 ? 4.583 6.985 -13.435 1.00 88.62 106 GLY A O 1
ATOM 810 N N . LEU A 1 107 ? 5.072 6.219 -11.387 1.00 91.75 107 LEU A N 1
ATOM 811 C CA . LEU A 1 107 ? 3.782 5.553 -11.177 1.00 91.75 107 LEU A CA 1
ATOM 812 C C . LEU A 1 107 ? 2.628 6.561 -11.147 1.00 91.75 107 LEU A C 1
ATOM 814 O O . LEU A 1 107 ? 2.731 7.652 -10.581 1.00 91.75 107 LEU A O 1
ATOM 818 N N . THR A 1 108 ? 1.496 6.170 -11.720 1.00 91.88 108 THR A N 1
ATOM 819 C CA . THR A 1 108 ? 0.238 6.909 -11.619 1.00 91.88 108 THR A CA 1
ATOM 820 C C . THR A 1 108 ? -0.281 6.880 -10.182 1.00 91.88 108 THR A C 1
ATOM 822 O O . THR A 1 108 ? 0.146 6.080 -9.343 1.00 91.88 108 THR A O 1
ATOM 825 N N . SER A 1 109 ? -1.247 7.747 -9.868 1.00 90.81 109 SER A N 1
ATOM 826 C CA . SER A 1 109 ? -1.860 7.767 -8.536 1.00 90.81 109 SER A CA 1
ATOM 827 C C . SER A 1 109 ? -2.530 6.440 -8.171 1.00 90.81 109 SER A C 1
ATOM 829 O O . SER A 1 109 ? -2.469 6.057 -7.004 1.00 90.81 109 SER A O 1
ATOM 831 N N . ALA A 1 110 ? -3.128 5.750 -9.149 1.00 91.50 110 ALA A N 1
ATOM 832 C CA . ALA A 1 110 ? -3.802 4.471 -8.950 1.00 91.50 110 ALA A CA 1
ATOM 833 C C . ALA A 1 110 ? -2.803 3.329 -8.715 1.00 91.50 110 ALA A C 1
ATOM 835 O O . ALA A 1 110 ? -2.934 2.617 -7.725 1.00 91.50 110 ALA A O 1
ATOM 836 N N . GLU A 1 111 ? -1.763 3.214 -9.546 1.00 93.19 111 GLU A N 1
ATOM 837 C CA . GLU A 1 111 ? -0.701 2.208 -9.369 1.00 93.19 111 GLU A CA 1
ATOM 838 C C . GLU A 1 111 ? 0.038 2.421 -8.043 1.00 93.19 111 GLU A C 1
ATOM 840 O O . GLU A 1 111 ? 0.262 1.479 -7.291 1.00 93.19 111 GLU A O 1
ATOM 845 N N . THR A 1 112 ? 0.354 3.678 -7.698 1.00 93.31 112 THR A N 1
ATOM 846 C CA . THR A 1 112 ? 0.967 4.012 -6.400 1.00 93.31 112 THR A CA 1
ATOM 847 C C . THR A 1 112 ? 0.094 3.510 -5.249 1.00 93.31 112 THR A C 1
ATOM 849 O O . THR A 1 112 ? 0.595 2.903 -4.308 1.00 93.31 112 THR A O 1
ATOM 852 N N . LEU A 1 113 ? -1.219 3.750 -5.321 1.00 93.69 113 LEU A N 1
ATOM 853 C CA . LEU A 1 113 ? -2.159 3.301 -4.297 1.00 93.69 113 LEU A CA 1
ATOM 854 C C . LEU A 1 113 ? -2.216 1.770 -4.211 1.00 93.69 113 LEU A C 1
ATOM 856 O O . LEU A 1 113 ? -2.229 1.221 -3.114 1.00 93.69 113 LEU A O 1
ATOM 860 N N . GLN A 1 114 ? -2.230 1.083 -5.351 1.00 94.00 114 GLN A N 1
ATOM 861 C CA . GLN A 1 114 ? -2.236 -0.376 -5.414 1.00 94.00 114 GLN A CA 1
ATOM 862 C C . GLN A 1 114 ? -0.958 -0.974 -4.812 1.00 94.00 114 GLN A C 1
ATOM 864 O O . GLN A 1 114 ? -1.047 -1.871 -3.975 1.00 94.00 114 GLN A O 1
ATOM 869 N N . VAL A 1 115 ? 0.212 -0.423 -5.145 1.00 93.44 115 VAL A N 1
ATOM 870 C CA . VAL A 1 115 ? 1.501 -0.827 -4.562 1.00 93.44 115 VAL A CA 1
ATOM 871 C C . VAL A 1 115 ? 1.502 -0.647 -3.043 1.00 93.44 115 VAL A C 1
ATOM 873 O O . VAL A 1 115 ? 1.907 -1.557 -2.326 1.00 93.44 115 VAL A O 1
ATOM 876 N N . LEU A 1 116 ? 0.999 0.479 -2.531 1.00 92.12 116 LEU A N 1
ATOM 877 C CA . LEU A 1 116 ? 0.927 0.726 -1.084 1.00 92.12 116 LEU A CA 1
ATOM 878 C C . LEU A 1 116 ? -0.064 -0.194 -0.360 1.00 92.12 116 LEU A C 1
ATOM 880 O O . LEU A 1 116 ? 0.163 -0.554 0.793 1.00 92.12 116 LEU A O 1
ATOM 884 N N . ASN A 1 117 ? -1.161 -0.565 -1.021 1.00 92.38 117 ASN A N 1
ATOM 885 C CA . ASN A 1 117 ? -2.211 -1.399 -0.439 1.00 92.38 117 ASN A CA 1
ATOM 886 C C . ASN A 1 117 ? -1.886 -2.897 -0.460 1.00 92.38 117 ASN A C 1
ATOM 888 O O . ASN A 1 117 ? -2.425 -3.639 0.361 1.00 92.38 117 ASN A O 1
ATOM 892 N N . HIS A 1 118 ? -1.061 -3.341 -1.409 1.00 92.19 118 HIS A N 1
ATOM 893 C CA . HIS A 1 118 ? -0.744 -4.756 -1.598 1.00 92.19 118 HIS A CA 1
ATOM 894 C C . HIS A 1 118 ? 0.690 -5.118 -1.220 1.00 92.19 118 HIS A C 1
ATOM 896 O O . HIS A 1 118 ? 0.918 -6.273 -0.883 1.00 92.19 118 HIS A O 1
ATOM 902 N N . LEU A 1 119 ? 1.611 -4.146 -1.208 1.00 91.12 119 LEU A N 1
ATOM 903 C CA . LEU A 1 119 ? 3.020 -4.320 -0.844 1.00 91.12 119 LEU A CA 1
ATOM 904 C C . LEU A 1 119 ? 3.636 -5.539 -1.551 1.00 91.12 119 LEU A C 1
ATOM 906 O O . LEU A 1 119 ? 3.953 -6.528 -0.888 1.00 91.12 119 LEU A O 1
ATOM 910 N N . PRO A 1 120 ? 3.752 -5.492 -2.893 1.00 92.19 120 PRO A N 1
ATOM 911 C CA . PRO A 1 120 ? 4.182 -6.640 -3.676 1.00 92.19 120 PRO A CA 1
ATOM 912 C C . PRO A 1 120 ? 5.559 -7.131 -3.231 1.00 92.19 120 PRO A C 1
ATOM 914 O O . PRO A 1 120 ? 6.467 -6.341 -2.967 1.00 92.19 120 PRO A O 1
ATOM 917 N N . THR A 1 121 ? 5.698 -8.449 -3.185 1.00 89.88 121 THR A N 1
ATOM 918 C CA . THR A 1 121 ? 6.918 -9.168 -2.794 1.00 89.88 121 THR A CA 1
ATOM 919 C C . THR A 1 121 ? 7.530 -9.943 -3.954 1.00 89.88 121 THR A C 1
ATOM 921 O O . THR A 1 121 ? 8.688 -10.344 -3.882 1.00 89.88 121 THR A O 1
ATOM 924 N N . SER A 1 122 ? 6.774 -10.122 -5.040 1.00 90.88 122 SER A N 1
ATOM 925 C CA . SER A 1 122 ? 7.206 -10.865 -6.221 1.00 90.88 122 SER A CA 1
ATOM 926 C C . SER A 1 122 ? 7.017 -10.070 -7.513 1.00 90.88 122 SER A C 1
ATOM 928 O O . SER A 1 122 ? 6.171 -9.177 -7.613 1.00 90.88 122 SER A O 1
ATOM 930 N N . LEU A 1 123 ? 7.785 -10.437 -8.543 1.00 89.69 123 LEU A N 1
ATOM 931 C CA . LEU A 1 123 ? 7.674 -9.840 -9.878 1.00 89.69 123 LEU A CA 1
ATOM 932 C C . LEU A 1 123 ? 6.300 -10.087 -10.507 1.00 89.69 123 LEU A C 1
ATOM 934 O O . LEU A 1 123 ? 5.787 -9.229 -11.221 1.00 89.69 123 LEU A O 1
ATOM 938 N N . VAL A 1 124 ? 5.682 -11.234 -10.224 1.00 91.81 124 VAL A N 1
ATOM 939 C CA . VAL A 1 124 ? 4.352 -11.575 -10.746 1.00 91.81 124 VAL A CA 1
ATOM 940 C C . VAL A 1 124 ? 3.304 -10.592 -10.228 1.00 91.81 124 VAL A C 1
ATOM 942 O O . VAL A 1 124 ? 2.513 -10.071 -11.008 1.00 91.81 124 VAL A O 1
ATOM 945 N N . GLU A 1 125 ? 3.327 -10.278 -8.931 1.00 92.12 125 GLU A N 1
ATOM 946 C CA . GLU A 1 125 ? 2.428 -9.276 -8.348 1.00 92.12 125 GLU A CA 1
ATOM 947 C C . GLU A 1 125 ? 2.663 -7.893 -8.959 1.00 92.12 125 GLU A C 1
ATOM 949 O O . GLU A 1 125 ? 1.710 -7.172 -9.242 1.00 92.12 125 GLU A O 1
ATOM 954 N N . LEU A 1 126 ? 3.922 -7.539 -9.225 1.00 91.44 126 LEU A N 1
ATOM 955 C CA . LEU A 1 126 ? 4.270 -6.263 -9.841 1.00 91.44 126 LEU A CA 1
ATOM 956 C C . LEU A 1 126 ? 3.643 -6.095 -11.237 1.00 91.44 126 LEU A C 1
ATOM 958 O O . LEU A 1 126 ? 3.082 -5.039 -11.522 1.00 91.44 126 LEU A O 1
ATOM 962 N N . HIS A 1 127 ? 3.672 -7.143 -12.067 1.00 90.31 127 HIS A N 1
ATOM 963 C CA . HIS A 1 127 ? 3.039 -7.149 -13.395 1.00 90.31 127 HIS A CA 1
ATOM 964 C C . HIS A 1 127 ? 1.505 -7.112 -13.333 1.00 90.31 127 HIS A C 1
ATOM 966 O O . HIS A 1 127 ? 0.860 -6.700 -14.292 1.00 90.31 127 HIS A O 1
ATOM 972 N N . VAL A 1 128 ? 0.905 -7.540 -12.217 1.00 93.31 128 VAL A N 1
ATOM 973 C CA . VAL A 1 128 ? -0.549 -7.448 -12.001 1.00 93.31 128 VAL A CA 1
ATOM 974 C C . VAL A 1 128 ? -0.961 -6.046 -11.540 1.00 93.31 128 VAL A C 1
ATOM 976 O O . VAL A 1 128 ? -2.042 -5.582 -11.896 1.00 93.31 128 VAL A O 1
ATOM 979 N N . LEU A 1 129 ? -0.129 -5.378 -10.736 1.00 93.19 129 LEU A N 1
ATOM 980 C CA . LEU A 1 129 ? -0.434 -4.068 -10.145 1.00 93.19 129 LEU A CA 1
ATOM 981 C C . LEU A 1 129 ? -0.059 -2.882 -11.046 1.00 93.19 129 LEU A C 1
ATOM 983 O O . LEU A 1 129 ? -0.543 -1.775 -10.823 1.00 93.19 129 LEU A O 1
ATOM 987 N N . ILE A 1 130 ? 0.840 -3.069 -12.012 1.00 91.50 130 ILE A N 1
ATOM 988 C CA . ILE A 1 130 ? 1.330 -1.993 -12.876 1.00 91.50 130 ILE A CA 1
ATOM 989 C C . ILE A 1 130 ? 1.144 -2.406 -14.330 1.00 91.50 130 ILE A C 1
ATOM 991 O O . ILE A 1 130 ? 1.687 -3.414 -14.780 1.00 91.50 130 ILE A O 1
ATOM 995 N N . GLU A 1 131 ? 0.396 -1.592 -15.068 1.00 88.62 131 GLU A N 1
ATOM 996 C CA . GLU A 1 131 ? 0.147 -1.815 -16.488 1.00 88.62 131 GLU A CA 1
ATOM 997 C C . GLU A 1 131 ? 1.403 -1.507 -17.316 1.00 88.62 131 GLU A C 1
ATOM 999 O O . GLU A 1 131 ? 2.160 -0.579 -17.010 1.00 88.62 131 GLU A O 1
ATOM 1004 N N . ASP A 1 132 ? 1.619 -2.300 -18.371 1.00 86.12 132 ASP A N 1
ATOM 1005 C CA . ASP A 1 132 ? 2.729 -2.158 -19.323 1.00 86.12 132 ASP A CA 1
ATOM 1006 C C . ASP A 1 132 ? 4.108 -1.976 -18.655 1.00 86.12 132 ASP A C 1
ATOM 1008 O O . ASP A 1 132 ? 4.953 -1.203 -19.119 1.00 86.12 132 ASP A O 1
ATOM 1012 N N . LEU A 1 133 ? 4.346 -2.707 -17.557 1.00 86.12 133 LEU A N 1
ATOM 1013 C CA . LEU A 1 133 ? 5.573 -2.644 -16.754 1.00 86.12 133 LEU A CA 1
ATOM 1014 C C . LEU A 1 133 ? 6.850 -2.752 -17.610 1.00 86.12 133 LEU A C 1
ATOM 1016 O O . LEU A 1 133 ? 7.812 -2.013 -17.398 1.00 86.12 133 LEU A O 1
ATOM 1020 N N . GLU A 1 134 ? 6.838 -3.643 -18.602 1.00 82.25 134 GLU A N 1
ATOM 1021 C CA . GLU A 1 134 ? 7.957 -3.932 -19.508 1.00 82.25 134 GLU A CA 1
ATOM 1022 C C . GLU A 1 134 ? 8.358 -2.738 -20.386 1.00 82.25 134 GLU A C 1
ATOM 1024 O O . GLU A 1 134 ? 9.515 -2.614 -20.783 1.00 82.25 134 GLU A O 1
ATOM 1029 N N . ASN A 1 135 ? 7.438 -1.811 -20.653 1.00 82.56 135 ASN A N 1
ATOM 1030 C CA . ASN A 1 135 ? 7.691 -0.632 -21.487 1.00 82.56 135 ASN A CA 1
ATOM 1031 C C . ASN A 1 135 ? 7.982 0.625 -20.654 1.00 82.56 135 ASN A C 1
ATOM 1033 O O . ASN A 1 135 ? 8.127 1.726 -21.190 1.00 82.56 135 ASN A O 1
ATOM 1037 N N . ARG A 1 136 ? 8.043 0.492 -19.326 1.00 82.06 136 ARG A N 1
ATOM 1038 C CA . ARG A 1 136 ? 8.095 1.633 -18.421 1.00 82.06 136 ARG A CA 1
ATOM 1039 C C . ARG A 1 136 ? 9.544 2.041 -18.135 1.00 82.06 136 ARG A C 1
ATOM 1041 O O . ARG A 1 136 ? 10.261 1.301 -17.472 1.00 82.06 136 ARG A O 1
ATOM 1048 N N . PRO A 1 137 ? 9.983 3.264 -18.476 1.00 74.75 137 PRO A N 1
ATOM 1049 C CA . PRO A 1 137 ? 11.402 3.651 -18.430 1.00 74.75 137 PRO A CA 1
ATOM 1050 C C . PRO A 1 137 ? 12.048 3.585 -17.030 1.00 74.75 137 PRO A C 1
ATOM 1052 O O . PRO A 1 137 ? 13.263 3.403 -16.895 1.00 74.75 137 PRO A O 1
ATOM 1055 N N . GLY A 1 138 ? 11.243 3.718 -15.970 1.00 76.69 138 GLY A N 1
ATOM 1056 C CA . GLY A 1 138 ? 11.692 3.571 -14.581 1.00 76.69 138 GLY A CA 1
ATOM 1057 C C . GLY A 1 138 ? 11.870 2.118 -14.119 1.00 76.69 138 GLY A C 1
ATOM 1058 O O . GLY A 1 138 ? 12.550 1.883 -13.125 1.00 76.69 138 GLY A O 1
ATOM 1059 N N . LEU A 1 139 ? 11.284 1.150 -14.830 1.00 79.69 139 LEU A N 1
ATOM 1060 C CA . LEU A 1 139 ? 11.205 -0.269 -14.446 1.00 79.69 139 LEU A CA 1
ATOM 1061 C C . LEU A 1 139 ? 11.684 -1.226 -15.551 1.00 79.69 139 LEU A C 1
ATOM 1063 O O . LEU A 1 139 ? 11.844 -2.415 -15.302 1.00 79.69 139 LEU A O 1
ATOM 1067 N N . SER A 1 140 ? 11.992 -0.712 -16.739 1.00 77.56 140 SER A N 1
ATOM 1068 C CA . SER A 1 140 ? 12.599 -1.441 -17.847 1.00 77.56 140 SER A CA 1
ATOM 1069 C C . SER A 1 140 ? 13.757 -0.651 -18.464 1.00 77.56 140 SER A C 1
ATOM 1071 O O . SER A 1 140 ? 13.993 0.521 -18.139 1.00 77.56 140 SER A O 1
ATOM 1073 N N . TYR A 1 141 ? 14.562 -1.306 -19.297 1.00 60.41 141 TYR A N 1
ATOM 1074 C CA . TYR A 1 141 ? 15.562 -0.651 -20.138 1.00 60.41 141 TYR A CA 1
ATOM 1075 C C . TYR A 1 141 ? 15.334 -1.119 -21.574 1.00 60.41 141 TYR A C 1
ATOM 1077 O O . TYR A 1 141 ? 15.346 -2.320 -21.841 1.00 60.41 141 TYR A O 1
ATOM 1085 N N . GLU A 1 142 ? 15.140 -0.186 -22.502 1.00 55.22 142 GLU A N 1
ATOM 1086 C CA . GLU A 1 142 ? 15.133 -0.524 -23.922 1.00 55.22 142 GLU A CA 1
ATOM 1087 C C . GLU A 1 142 ? 16.547 -0.955 -24.345 1.00 55.22 142 GLU A C 1
ATOM 1089 O O . GLU A 1 142 ? 17.492 -0.167 -24.285 1.00 55.22 142 GLU A O 1
ATOM 1094 N N . GLY A 1 143 ? 16.696 -2.206 -24.789 1.00 54.31 143 GLY A N 1
ATOM 1095 C CA . GLY A 1 143 ? 17.844 -2.634 -25.597 1.00 54.31 143 GLY A CA 1
ATOM 1096 C C . GLY A 1 143 ? 18.892 -3.539 -24.942 1.00 54.31 143 GLY A C 1
ATOM 1097 O O . GLY A 1 143 ? 19.862 -3.870 -25.620 1.00 54.31 143 GLY A O 1
ATOM 1098 N N . VAL A 1 144 ? 18.725 -3.974 -23.685 1.00 52.91 144 VAL A N 1
ATOM 1099 C CA . VAL A 1 144 ? 19.590 -5.004 -23.067 1.00 52.91 144 VAL A CA 1
ATOM 1100 C C . VAL A 1 144 ? 18.743 -5.968 -22.230 1.00 52.91 144 VAL A C 1
ATOM 1102 O O . VAL A 1 144 ? 18.235 -5.587 -21.171 1.00 52.91 144 VAL A O 1
ATOM 1105 N N . GLU A 1 145 ? 18.596 -7.209 -22.705 1.00 50.31 145 GLU A N 1
ATOM 1106 C CA . GLU A 1 145 ? 17.962 -8.311 -21.961 1.00 50.31 145 GLU A CA 1
ATOM 1107 C C . GLU A 1 145 ? 18.625 -8.478 -20.576 1.00 50.31 145 GLU A C 1
ATOM 1109 O O . GLU A 1 145 ? 19.843 -8.361 -20.447 1.00 50.31 145 GLU A O 1
ATOM 1114 N N . GLY A 1 146 ? 17.822 -8.683 -19.525 1.00 56.03 146 GLY A N 1
ATOM 1115 C CA . GLY A 1 146 ? 18.275 -8.845 -18.130 1.00 56.03 146 GLY A CA 1
ATOM 1116 C C . GLY A 1 146 ? 18.302 -7.564 -17.280 1.00 56.03 146 GLY A C 1
ATOM 1117 O O . GLY A 1 146 ? 18.098 -7.615 -16.072 1.00 56.03 146 GLY A O 1
ATOM 1118 N N . SER A 1 147 ? 18.438 -6.381 -17.884 1.00 68.38 147 SER A N 1
ATOM 1119 C CA . SER A 1 147 ? 18.533 -5.120 -17.117 1.00 68.38 147 SER A CA 1
ATOM 1120 C C . SER A 1 147 ? 17.196 -4.607 -16.548 1.00 68.38 147 SER A C 1
ATOM 1122 O O . SER A 1 147 ? 17.177 -3.820 -15.598 1.00 68.38 147 SER A O 1
ATOM 1124 N N . GLY A 1 148 ? 16.065 -5.039 -17.118 1.00 76.75 148 GLY A N 1
ATOM 1125 C CA . GLY A 1 148 ? 14.723 -4.705 -16.627 1.00 76.75 148 GLY A CA 1
ATOM 1126 C C . GLY A 1 148 ? 14.377 -5.442 -15.334 1.00 76.75 148 GLY A C 1
ATOM 1127 O O . GLY A 1 148 ? 13.966 -4.816 -14.359 1.00 76.75 148 GLY A O 1
ATOM 1128 N N . GLU A 1 149 ? 14.632 -6.749 -15.291 1.00 81.50 149 GLU A N 1
ATOM 1129 C CA . GLU A 1 149 ? 14.397 -7.581 -14.105 1.00 81.50 149 GLU A CA 1
ATOM 1130 C C . GLU A 1 149 ? 15.220 -7.099 -12.906 1.00 81.50 149 GLU A C 1
ATOM 1132 O O . GLU A 1 149 ? 14.704 -7.029 -11.792 1.00 81.50 149 GLU A O 1
ATOM 1137 N N . GLU A 1 150 ? 16.460 -6.648 -13.121 1.00 84.31 150 GLU A N 1
ATOM 1138 C CA . GLU A 1 150 ? 17.269 -6.037 -12.062 1.00 84.31 150 GLU A CA 1
ATOM 1139 C C . GLU A 1 150 ? 16.625 -4.769 -11.478 1.00 84.31 150 GLU A C 1
ATOM 1141 O O . GLU A 1 150 ? 16.643 -4.559 -10.263 1.00 84.31 150 GLU A O 1
ATOM 1146 N N . LYS A 1 151 ? 16.047 -3.898 -12.317 1.00 85.06 151 LYS A N 1
ATOM 1147 C CA . LYS A 1 151 ? 15.354 -2.686 -11.847 1.00 85.06 151 LYS A CA 1
ATOM 1148 C C . LYS A 1 151 ? 14.080 -3.026 -11.081 1.00 85.06 151 LYS A C 1
ATOM 1150 O O . LYS A 1 151 ? 13.797 -2.387 -10.068 1.00 85.06 151 LYS A O 1
ATOM 1155 N N . GLN A 1 152 ? 13.330 -4.017 -11.552 1.00 89.25 152 GLN A N 1
ATOM 1156 C CA . GLN A 1 152 ? 12.121 -4.499 -10.885 1.00 89.25 152 GLN A CA 1
ATOM 1157 C C . GLN A 1 152 ? 12.461 -5.164 -9.546 1.00 89.25 152 GLN A C 1
ATOM 1159 O O . GLN A 1 152 ? 11.796 -4.913 -8.546 1.00 89.25 152 GLN A O 1
ATOM 1164 N N . THR A 1 153 ? 13.560 -5.913 -9.484 1.00 88.50 153 THR A N 1
ATOM 1165 C CA . THR A 1 153 ? 14.070 -6.504 -8.241 1.00 88.50 153 THR A CA 1
ATOM 1166 C C . THR A 1 153 ? 14.493 -5.419 -7.250 1.00 88.50 153 THR A C 1
ATOM 1168 O O . THR A 1 153 ? 14.080 -5.447 -6.095 1.00 88.50 153 THR A O 1
ATOM 1171 N N . LYS A 1 154 ? 15.212 -4.382 -7.706 1.00 88.25 154 LYS A N 1
ATOM 1172 C CA . LYS A 1 154 ? 15.548 -3.204 -6.880 1.00 88.25 154 LYS A CA 1
ATOM 1173 C C . LYS A 1 154 ? 14.312 -2.438 -6.403 1.00 88.25 154 LYS A C 1
ATOM 1175 O O . LYS A 1 154 ? 14.324 -1.851 -5.324 1.00 88.25 154 LYS A O 1
ATOM 1180 N N . PHE A 1 155 ? 13.250 -2.402 -7.207 1.00 90.31 155 PHE A N 1
ATOM 1181 C CA . PHE A 1 155 ? 11.970 -1.821 -6.806 1.00 90.31 155 PHE A CA 1
ATOM 1182 C C . PHE A 1 155 ? 11.317 -2.630 -5.679 1.00 90.31 155 PHE A C 1
ATOM 1184 O O . PHE A 1 155 ? 10.884 -2.040 -4.690 1.00 90.31 155 PHE A O 1
ATOM 1191 N N . LEU A 1 156 ? 11.301 -3.962 -5.789 1.00 91.31 156 LEU A N 1
ATOM 1192 C CA . LEU A 1 156 ? 10.795 -4.849 -4.737 1.00 91.31 156 LEU A CA 1
ATOM 1193 C C . LEU A 1 156 ? 11.621 -4.736 -3.450 1.00 91.31 156 LEU A C 1
ATOM 1195 O O . LEU A 1 156 ? 11.046 -4.629 -2.371 1.00 91.31 156 LEU A O 1
ATOM 1199 N N . GLU A 1 157 ? 12.948 -4.667 -3.556 1.00 90.00 157 GLU A N 1
ATOM 1200 C CA . GLU A 1 157 ? 13.845 -4.455 -2.413 1.00 90.00 157 GLU A CA 1
ATOM 1201 C C . GLU A 1 157 ? 13.566 -3.122 -1.707 1.00 90.00 157 GLU A C 1
ATOM 1203 O O . GLU A 1 157 ? 13.502 -3.046 -0.482 1.00 90.00 157 GLU A O 1
ATOM 1208 N N . MET A 1 158 ? 13.318 -2.059 -2.471 1.00 90.31 158 MET A N 1
ATOM 1209 C CA . MET A 1 158 ? 12.945 -0.761 -1.913 1.00 90.31 158 MET A CA 1
ATOM 1210 C C . MET A 1 158 ? 11.609 -0.828 -1.151 1.00 90.31 158 MET A C 1
ATOM 1212 O O . MET A 1 158 ? 11.501 -0.273 -0.056 1.00 90.31 158 MET A O 1
ATOM 1216 N N . ILE A 1 159 ? 10.609 -1.541 -1.682 1.00 89.88 159 ILE A N 1
ATOM 1217 C CA . ILE A 1 159 ? 9.333 -1.756 -0.981 1.00 89.88 159 ILE A CA 1
ATOM 1218 C C . ILE A 1 159 ? 9.549 -2.588 0.284 1.00 89.88 159 ILE A C 1
ATOM 1220 O O . ILE A 1 159 ? 8.999 -2.262 1.333 1.00 89.88 159 ILE A O 1
ATOM 1224 N N . SER A 1 160 ? 10.359 -3.640 0.230 1.00 87.44 160 SER A N 1
ATOM 1225 C CA . SER A 1 160 ? 10.565 -4.523 1.378 1.00 87.44 160 SER A CA 1
ATOM 1226 C C . SER A 1 160 ? 11.285 -3.814 2.531 1.00 87.44 160 SER A C 1
ATOM 1228 O O . SER A 1 160 ? 10.885 -3.963 3.689 1.00 87.44 160 SER A O 1
ATOM 1230 N N . GLN A 1 161 ? 12.266 -2.955 2.222 1.00 86.94 161 GLN A N 1
ATOM 1231 C CA . GLN A 1 161 ? 12.945 -2.086 3.190 1.00 86.94 161 GLN A CA 1
ATOM 1232 C C . GLN A 1 161 ? 11.961 -1.160 3.921 1.00 86.94 161 GLN A C 1
ATOM 1234 O O . GLN A 1 161 ? 12.117 -0.902 5.118 1.00 86.94 161 GLN A O 1
ATOM 1239 N N . PHE A 1 162 ? 10.927 -0.692 3.219 1.00 83.94 162 PHE A N 1
ATOM 1240 C CA . PHE A 1 162 ? 9.859 0.123 3.794 1.00 83.94 162 PHE A CA 1
ATOM 1241 C C . PHE A 1 162 ? 8.909 -0.686 4.698 1.00 83.94 162 PHE A C 1
ATOM 1243 O O . PHE A 1 162 ? 8.436 -0.183 5.720 1.00 83.94 162 PHE A O 1
ATOM 1250 N N . VAL A 1 163 ? 8.657 -1.951 4.355 1.00 82.00 163 VAL A N 1
ATOM 1251 C CA . VAL A 1 163 ? 7.813 -2.877 5.137 1.00 82.00 163 VAL A CA 1
ATOM 1252 C C . VAL A 1 163 ? 8.574 -3.504 6.316 1.00 82.00 163 VAL A C 1
ATOM 1254 O O . VAL A 1 163 ? 7.965 -4.102 7.203 1.00 82.00 163 VAL A O 1
ATOM 1257 N N . GLY A 1 164 ? 9.904 -3.378 6.347 1.00 70.81 164 GLY A N 1
ATOM 1258 C CA . GLY A 1 164 ? 10.753 -4.030 7.343 1.00 70.81 164 GLY A CA 1
ATOM 1259 C C . GLY A 1 164 ? 10.824 -5.552 7.169 1.00 70.81 164 GLY A C 1
ATOM 1260 O O . GLY A 1 164 ? 11.032 -6.262 8.151 1.00 70.81 164 GLY A O 1
ATOM 1261 N N . LYS A 1 165 ? 10.621 -6.054 5.941 1.00 63.34 165 LYS A N 1
ATOM 1262 C CA . LYS A 1 165 ? 10.722 -7.479 5.575 1.00 63.34 165 LYS A CA 1
ATOM 1263 C C . LYS A 1 165 ? 11.892 -7.695 4.606 1.00 63.34 165 LYS A C 1
ATOM 1265 O O . LYS A 1 165 ? 12.119 -6.871 3.721 1.00 63.34 165 LYS A O 1
ATOM 1270 N N . GLU A 1 166 ? 12.624 -8.796 4.763 1.00 52.97 166 GLU A N 1
ATOM 1271 C CA . GLU A 1 166 ? 13.625 -9.241 3.779 1.00 52.97 166 GLU A CA 1
ATOM 1272 C C . GLU A 1 166 ? 12.923 -9.821 2.536 1.00 52.97 166 GLU A C 1
ATOM 1274 O O . GLU A 1 166 ? 11.868 -10.448 2.658 1.00 52.97 166 GLU A O 1
ATOM 1279 N N . VAL A 1 167 ? 13.463 -9.563 1.338 1.00 52.81 167 VAL A N 1
ATOM 1280 C CA . VAL A 1 167 ? 12.941 -10.113 0.071 1.00 52.81 167 VAL A CA 1
ATOM 1281 C C . VAL A 1 167 ? 13.395 -11.562 -0.061 1.00 52.81 167 VAL A C 1
ATOM 1283 O O . VAL A 1 167 ? 14.592 -11.830 0.010 1.00 52.81 167 VAL A O 1
ATOM 1286 N N . ASP A 1 168 ? 12.467 -12.481 -0.324 1.00 46.47 168 ASP A N 1
ATOM 1287 C CA . ASP A 1 168 ? 12.784 -13.880 -0.630 1.00 46.47 168 ASP A CA 1
ATOM 1288 C C . ASP A 1 168 ? 13.250 -13.991 -2.097 1.00 46.47 168 ASP A C 1
ATOM 1290 O O . ASP A 1 168 ? 12.511 -14.361 -3.009 1.00 46.47 168 ASP A O 1
ATOM 1294 N N . GLY A 1 169 ? 14.481 -13.544 -2.348 1.00 43.59 169 GLY A N 1
ATOM 1295 C CA . GLY A 1 169 ? 15.133 -13.577 -3.654 1.00 43.59 169 GLY A CA 1
ATOM 1296 C C . GLY A 1 169 ? 15.813 -14.919 -3.903 1.00 43.59 169 GLY A C 1
ATOM 1297 O O . GLY A 1 169 ? 17.035 -15.013 -3.833 1.00 43.59 169 GLY A O 1
ATOM 1298 N N . THR A 1 170 ? 15.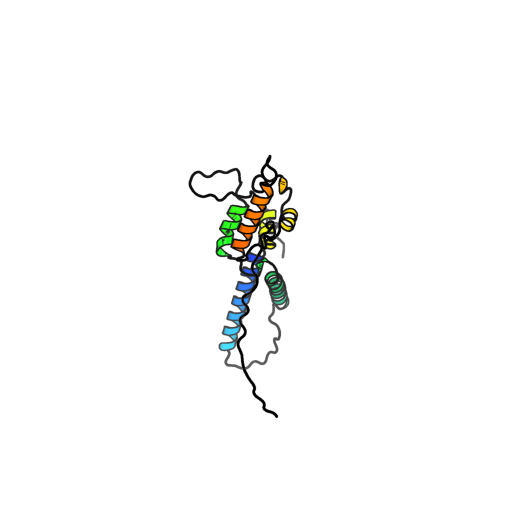048 -15.971 -4.199 1.00 43.72 170 THR A N 1
ATOM 1299 C CA . THR A 1 170 ? 15.627 -17.233 -4.682 1.00 43.72 170 THR A CA 1
ATOM 1300 C C . THR A 1 170 ? 15.864 -17.181 -6.190 1.00 43.72 170 THR A C 1
ATOM 1302 O O . THR A 1 170 ? 15.000 -17.509 -6.996 1.00 43.72 170 THR A O 1
ATOM 1305 N N . ALA A 1 171 ? 17.092 -16.815 -6.548 1.00 42.19 171 ALA A N 1
ATOM 1306 C CA . ALA A 1 171 ? 17.798 -17.322 -7.722 1.00 42.19 171 ALA A CA 1
ATOM 1307 C C . ALA A 1 171 ? 19.274 -17.508 -7.330 1.00 42.19 171 ALA A C 1
ATOM 1309 O O . ALA A 1 171 ? 20.141 -16.712 -7.680 1.00 42.19 171 ALA A O 1
ATOM 1310 N N . VAL A 1 172 ? 19.539 -18.532 -6.512 1.00 41.44 172 VAL A N 1
ATOM 1311 C CA . VAL A 1 172 ? 20.897 -19.033 -6.265 1.00 41.44 172 VAL A CA 1
ATOM 1312 C C . VAL A 1 172 ? 21.143 -20.150 -7.276 1.00 41.44 172 VAL A C 1
ATOM 1314 O O . VAL A 1 172 ? 20.819 -21.304 -7.017 1.00 41.44 172 VAL A O 1
ATOM 1317 N N . ASP A 1 173 ? 21.687 -19.780 -8.433 1.00 43.16 173 ASP A N 1
ATOM 1318 C CA . ASP A 1 173 ? 22.498 -20.678 -9.254 1.00 43.16 173 ASP A CA 1
ATOM 1319 C C . ASP A 1 173 ? 23.961 -20.468 -8.843 1.00 43.16 173 ASP A C 1
ATOM 1321 O O . ASP A 1 173 ? 24.485 -19.355 -8.937 1.00 43.16 173 ASP A O 1
ATOM 1325 N N . GLY A 1 174 ? 24.622 -21.523 -8.366 1.00 33.62 174 GLY A N 1
ATOM 1326 C CA . GLY A 1 174 ? 26.043 -21.473 -8.022 1.00 33.62 174 GLY A CA 1
ATOM 1327 C C . GLY A 1 174 ? 26.486 -22.571 -7.063 1.00 33.62 174 GLY A C 1
ATOM 1328 O O . GLY A 1 174 ? 26.616 -22.340 -5.867 1.00 33.62 174 GLY A O 1
ATOM 1329 N N . GLU A 1 175 ? 26.704 -23.754 -7.625 1.00 41.75 175 GLU A N 1
ATOM 1330 C CA . GLU A 1 175 ? 27.290 -24.958 -7.029 1.00 41.75 175 GLU A CA 1
ATOM 1331 C C . GLU A 1 175 ? 28.667 -24.731 -6.360 1.00 41.75 175 GLU A C 1
ATOM 1333 O O . GLU A 1 175 ? 29.442 -23.869 -6.777 1.00 41.75 175 GLU A O 1
ATOM 1338 N N . GLY A 1 176 ? 28.988 -25.575 -5.369 1.00 33.53 176 GLY A N 1
ATOM 1339 C CA . GLY A 1 176 ? 30.313 -25.720 -4.742 1.00 33.53 176 GLY A CA 1
ATOM 1340 C C . GLY A 1 176 ? 30.1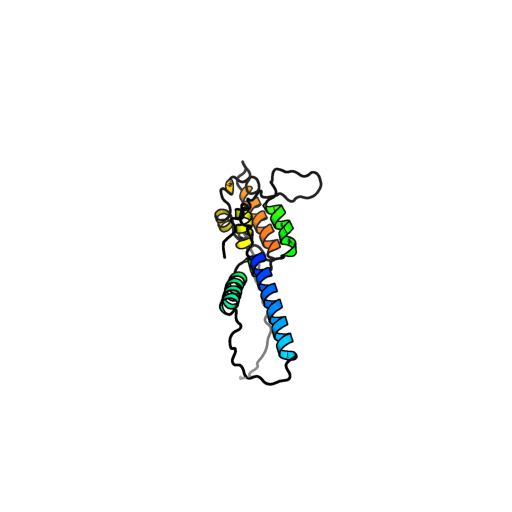96 -26.145 -3.271 1.00 33.53 176 GLY A C 1
ATOM 1341 O O . GLY A 1 176 ? 30.104 -25.288 -2.402 1.00 33.53 176 GLY A O 1
ATOM 1342 N N . GLU A 1 177 ? 29.847 -27.403 -2.9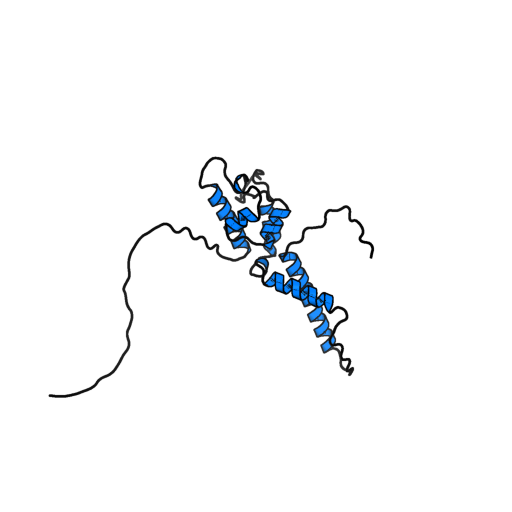83 1.00 38.56 177 GLU A N 1
ATOM 1343 C CA . GLU A 1 177 ? 30.768 -28.504 -2.606 1.00 38.56 177 GLU A CA 1
ATOM 1344 C C . GLU A 1 177 ? 31.516 -28.319 -1.264 1.00 38.56 177 GLU A C 1
ATOM 1346 O O . GLU A 1 177 ? 32.322 -27.408 -1.124 1.00 38.56 177 GLU A O 1
ATOM 1351 N N . GLU A 1 178 ? 31.249 -29.279 -0.357 1.00 41.66 178 GLU A N 1
ATOM 1352 C CA . GLU A 1 178 ? 32.118 -29.849 0.701 1.00 41.66 178 GLU A CA 1
ATOM 1353 C C . GLU A 1 178 ? 32.522 -28.894 1.858 1.00 41.66 178 GLU A C 1
ATOM 1355 O O . GLU A 1 178 ? 33.035 -27.804 1.667 1.00 41.66 178 GLU A O 1
ATOM 1360 N N . ASP A 1 179 ? 32.230 -29.159 3.134 1.00 37.06 179 ASP A N 1
ATOM 1361 C CA . ASP A 1 179 ? 32.592 -30.357 3.884 1.00 37.06 179 ASP A CA 1
ATOM 1362 C C . ASP A 1 179 ? 31.591 -30.668 5.006 1.00 37.06 179 ASP A C 1
ATOM 1364 O O . ASP A 1 179 ? 31.199 -29.815 5.811 1.00 37.06 179 ASP A O 1
ATOM 1368 N N . ALA A 1 180 ? 31.233 -31.946 5.080 1.00 43.72 180 ALA A N 1
ATOM 1369 C CA . ALA A 1 180 ? 30.641 -32.564 6.249 1.00 43.72 180 ALA A CA 1
ATOM 1370 C C . ALA A 1 180 ? 31.741 -33.037 7.216 1.00 43.72 180 ALA A C 1
ATOM 1372 O O . ALA A 1 180 ? 32.875 -33.287 6.826 1.00 43.72 180 ALA A O 1
ATOM 1373 N N . GLU A 1 181 ? 31.322 -33.263 8.461 1.00 43.94 181 GLU A N 1
ATOM 1374 C CA . GLU A 1 181 ? 32.012 -34.032 9.505 1.00 43.94 181 GLU A CA 1
ATOM 1375 C C . GLU A 1 181 ? 32.979 -33.264 10.419 1.00 43.94 181 GLU A C 1
ATOM 1377 O O . GLU A 1 181 ? 34.199 -33.308 10.299 1.00 43.94 181 GLU A O 1
ATOM 1382 N N . ASN A 1 182 ? 32.423 -32.726 11.508 1.00 39.56 182 ASN A N 1
ATOM 1383 C CA . ASN A 1 182 ? 33.000 -33.069 12.805 1.00 39.56 182 ASN A CA 1
ATOM 1384 C C . ASN A 1 182 ? 31.894 -33.234 13.854 1.00 39.56 182 ASN A C 1
ATOM 1386 O O . ASN A 1 182 ? 31.298 -32.268 14.330 1.00 39.56 182 ASN A O 1
ATOM 1390 N N . ALA A 1 183 ? 31.583 -34.495 14.144 1.00 42.56 183 ALA A N 1
ATOM 1391 C CA . ALA A 1 183 ? 30.590 -34.908 15.117 1.00 42.56 183 ALA A CA 1
ATOM 1392 C C . ALA A 1 183 ? 31.126 -34.714 16.542 1.00 42.56 183 ALA A C 1
ATOM 1394 O O . ALA A 1 183 ? 32.049 -35.396 16.986 1.00 42.56 183 ALA A O 1
ATOM 1395 N N . GLU A 1 184 ? 30.495 -33.805 17.275 1.00 45.41 184 GLU A N 1
ATOM 1396 C CA . GLU A 1 184 ? 30.556 -33.730 18.727 1.00 45.41 184 GLU A CA 1
ATOM 1397 C C . GLU A 1 184 ? 29.498 -34.684 19.302 1.00 45.41 184 GLU A C 1
ATOM 1399 O O . GLU A 1 184 ? 28.300 -34.449 19.156 1.00 45.41 184 GLU A O 1
ATOM 1404 N N . MET A 1 185 ? 29.909 -35.767 19.966 1.00 47.31 185 MET A N 1
ATOM 1405 C CA . MET A 1 185 ? 29.048 -36.399 20.969 1.00 47.31 185 MET A CA 1
ATOM 1406 C C . MET A 1 185 ? 29.883 -37.126 22.024 1.00 47.31 185 MET A C 1
ATOM 1408 O O . MET A 1 185 ? 30.247 -38.293 21.899 1.00 47.31 185 MET A O 1
ATOM 1412 N N . GLY A 1 186 ? 30.188 -36.398 23.095 1.00 40.50 186 GLY A N 1
ATOM 1413 C CA . GLY A 1 186 ? 30.387 -37.018 24.395 1.00 40.50 186 GLY A CA 1
ATOM 1414 C C . GLY A 1 186 ? 29.036 -37.416 24.990 1.00 40.50 186 GLY A C 1
ATOM 1415 O O . GLY A 1 186 ? 28.042 -36.735 24.749 1.00 40.50 186 GLY A O 1
ATOM 1416 N N . VAL A 1 187 ? 29.036 -38.495 25.781 1.00 44.84 187 VAL A N 1
ATOM 1417 C CA . VAL A 1 187 ? 28.371 -38.665 27.095 1.00 44.84 187 VAL A CA 1
ATOM 1418 C C . VAL A 1 187 ? 28.113 -40.162 27.373 1.00 44.84 187 VAL A C 1
ATOM 1420 O O . VAL A 1 187 ? 27.199 -40.760 26.827 1.00 44.84 187 VAL A O 1
ATOM 1423 N N . LYS A 1 188 ? 28.960 -40.688 28.274 1.00 46.06 188 LYS A N 1
ATOM 1424 C CA . LYS A 1 188 ? 28.664 -41.427 29.524 1.00 46.06 188 LYS A CA 1
ATOM 1425 C C . LYS A 1 188 ? 28.033 -42.831 29.545 1.00 46.06 188 LYS A C 1
ATOM 1427 O O . LYS A 1 188 ? 26.961 -43.042 29.002 1.00 46.06 188 LYS A O 1
ATOM 1432 N N . ASP A 1 189 ? 28.683 -43.628 30.411 1.00 43.22 189 ASP A N 1
ATOM 1433 C CA . ASP A 1 189 ? 28.182 -44.637 31.369 1.00 43.22 189 ASP A CA 1
ATOM 1434 C C . ASP A 1 189 ? 27.485 -45.883 30.761 1.00 43.22 189 ASP A C 1
ATOM 1436 O O . ASP A 1 189 ? 26.668 -45.774 29.864 1.00 43.22 189 ASP A O 1
ATOM 1440 N N . GLU A 1 190 ? 27.794 -47.137 31.112 1.00 51.53 190 GLU A N 1
ATOM 1441 C CA . GLU A 1 190 ? 27.953 -47.757 32.439 1.00 51.53 190 GLU A CA 1
ATOM 1442 C C . GLU A 1 190 ? 28.820 -49.051 32.397 1.00 51.53 190 GLU A C 1
ATOM 1444 O O . GLU A 1 190 ? 29.115 -49.566 31.314 1.00 51.53 190 GLU A O 1
ATOM 1449 N N . PRO A 1 191 ? 29.235 -49.591 33.566 1.00 65.94 191 PRO A N 1
ATOM 1450 C CA . PRO A 1 191 ? 30.032 -50.811 33.710 1.00 65.94 191 PRO A CA 1
ATOM 1451 C C . PRO A 1 191 ? 29.154 -52.064 33.872 1.00 65.94 191 PRO A C 1
ATOM 1453 O O . PRO A 1 191 ? 28.093 -51.978 34.477 1.00 65.94 191 PRO A O 1
ATOM 1456 N N . ASP A 1 192 ? 29.643 -53.243 33.472 1.00 49.78 192 ASP A N 1
ATOM 1457 C CA . ASP A 1 192 ? 29.312 -54.467 34.211 1.00 49.78 192 ASP A CA 1
ATOM 1458 C C . ASP A 1 192 ? 30.276 -55.630 33.953 1.00 49.78 192 ASP A C 1
ATOM 1460 O O . ASP A 1 192 ? 30.851 -55.800 32.878 1.00 49.78 192 ASP A O 1
ATOM 1464 N N . ALA A 1 193 ? 30.470 -56.396 35.020 1.00 57.06 193 ALA A N 1
ATOM 1465 C CA . ALA A 1 193 ? 31.322 -57.566 35.132 1.00 57.06 193 ALA A CA 1
ATOM 1466 C C . ALA A 1 193 ? 30.756 -58.788 34.388 1.00 57.06 193 ALA A C 1
ATOM 1468 O O . ALA A 1 193 ? 29.543 -58.955 34.331 1.00 57.06 193 ALA A O 1
ATOM 1469 N N . MET A 1 194 ? 31.624 -59.705 33.943 1.00 54.44 194 MET A N 1
ATOM 1470 C CA . MET A 1 194 ? 31.670 -61.099 34.427 1.00 54.44 194 MET A CA 1
ATOM 1471 C C . MET A 1 194 ? 32.660 -61.968 33.629 1.00 54.44 194 MET A C 1
ATOM 1473 O O . MET A 1 194 ? 32.729 -61.877 32.410 1.00 54.44 194 MET A O 1
ATOM 1477 N N . GLU A 1 195 ? 33.362 -62.811 34.398 1.00 52.12 195 GLU A N 1
ATOM 1478 C CA . GLU A 1 195 ? 33.789 -64.198 34.116 1.00 52.12 195 GLU A CA 1
ATOM 1479 C C . GLU A 1 195 ? 34.741 -64.470 32.934 1.00 52.12 195 GLU A C 1
ATOM 1481 O O . GLU A 1 195 ? 34.370 -64.386 31.770 1.00 52.12 195 GLU A O 1
ATOM 1486 N N . GLU A 1 196 ? 35.982 -64.877 33.232 1.00 46.91 196 GLU A N 1
ATOM 1487 C CA . GLU A 1 196 ? 36.365 -66.274 33.542 1.00 46.91 196 GLU A CA 1
ATOM 1488 C C . GLU A 1 196 ? 37.685 -66.333 34.334 1.00 46.91 196 GLU A C 1
ATOM 1490 O O . GLU A 1 196 ? 38.569 -65.474 34.101 1.00 46.91 196 GLU A O 1
#